Protein AF-G0LLT3-F1 (afdb_monomer)

Radius of gyration: 21.07 Å; Cα contacts (8 Å, |Δi|>4): 257; chains: 1; bounding box: 57×39×56 Å

Sequence (247 aa):
MDLPIDLKRCDISLNGDLDPGRNIPVVPKSHEGVLTERELVDHKDQRVKFSSWLLNFGKSPDKDKGYSEYTVYSDAYRMAKFDKWVWIEGDGYRYPPDEVSNVRESWIDTDNAVLRIPKQESSKNVGNWTVSLTERTATAVERWKDEHQLYGRYTNSHLLWLTSQGNPYRSKSLRWLLHQLCDEAGVETGNRSMSWYTIRHSVGTLMTKERDLAVTKSQLRHKAPKTTMKYNQVPVEDHRDALDKMG

Mean predicted aligned error: 13.94 Å

Structure (mmCIF, N/CA/C/O backbone):
data_AF-G0LLT3-F1
#
_entry.id   AF-G0LLT3-F1
#
loop_
_atom_site.group_PDB
_atom_site.id
_atom_site.type_symbol
_atom_site.label_atom_id
_atom_site.label_alt_id
_atom_site.label_comp_id
_atom_site.label_asym_id
_atom_site.label_entity_id
_atom_site.label_seq_id
_atom_site.pdbx_PDB_ins_code
_atom_site.Cartn_x
_atom_site.Cartn_y
_atom_site.Cartn_z
_atom_site.occupancy
_atom_site.B_iso_or_equiv
_atom_site.auth_seq_id
_atom_site.auth_comp_id
_atom_site.auth_asym_id
_atom_site.auth_atom_id
_atom_site.pdbx_PDB_model_num
ATOM 1 N N . MET A 1 1 ? 16.506 14.694 -5.595 1.00 55.41 1 MET A N 1
ATOM 2 C CA . MET A 1 1 ? 17.190 13.700 -6.459 1.00 55.41 1 MET A CA 1
ATOM 3 C C . MET A 1 1 ? 17.069 14.177 -7.900 1.00 55.41 1 MET A C 1
ATOM 5 O O . MET A 1 1 ? 15.954 14.489 -8.299 1.00 55.41 1 MET A O 1
ATOM 9 N N . ASP A 1 2 ? 18.169 14.258 -8.650 1.00 75.31 2 ASP A N 1
ATOM 10 C CA . ASP A 1 2 ? 18.145 14.813 -10.012 1.00 75.31 2 ASP A CA 1
ATOM 11 C C . ASP A 1 2 ? 17.529 13.831 -11.021 1.00 75.31 2 ASP A C 1
ATOM 13 O O . ASP A 1 2 ? 17.920 12.662 -11.091 1.00 75.31 2 ASP A O 1
ATOM 17 N N . LEU A 1 3 ? 16.560 14.314 -11.805 1.00 76.38 3 LEU A N 1
ATOM 18 C CA . LEU A 1 3 ? 15.975 13.595 -12.939 1.00 76.38 3 LEU A CA 1
ATOM 19 C C . LEU A 1 3 ? 16.816 13.825 -14.212 1.00 76.38 3 LEU A C 1
ATOM 21 O O . LEU A 1 3 ? 17.349 14.920 -14.402 1.00 76.38 3 LEU A O 1
ATOM 25 N N . PRO A 1 4 ? 16.889 12.857 -15.144 1.00 82.38 4 PRO A N 1
ATOM 26 C CA . PRO A 1 4 ? 16.180 11.576 -15.164 1.00 82.38 4 PRO A CA 1
ATOM 27 C C . PRO A 1 4 ? 16.822 10.494 -14.281 1.00 82.38 4 PRO A C 1
ATOM 29 O O . PRO A 1 4 ? 18.030 10.477 -14.039 1.00 82.38 4 PRO A O 1
ATOM 32 N N . ILE A 1 5 ? 15.993 9.548 -13.834 1.00 83.06 5 ILE A N 1
ATOM 33 C CA . ILE A 1 5 ? 16.450 8.316 -13.180 1.00 83.06 5 ILE A CA 1
ATOM 34 C C . ILE A 1 5 ? 16.420 7.205 -14.225 1.00 83.06 5 ILE A C 1
ATOM 36 O O . ILE A 1 5 ? 15.362 6.908 -14.775 1.00 83.06 5 ILE A O 1
ATOM 40 N N . ASP A 1 6 ? 17.566 6.567 -14.442 1.00 85.19 6 ASP A N 1
ATOM 41 C CA . ASP A 1 6 ? 17.750 5.512 -15.439 1.00 85.19 6 ASP A CA 1
ATOM 42 C C . ASP A 1 6 ? 17.952 4.131 -14.805 1.00 85.19 6 ASP A C 1
ATOM 44 O O . ASP A 1 6 ? 18.468 4.002 -13.689 1.00 85.19 6 ASP A O 1
ATOM 48 N N . LEU A 1 7 ? 17.609 3.079 -15.554 1.00 81.00 7 LEU A N 1
ATOM 49 C CA . LEU A 1 7 ? 17.641 1.694 -15.070 1.00 81.00 7 LEU A CA 1
ATOM 50 C C . LEU A 1 7 ? 19.064 1.213 -14.730 1.00 81.00 7 LEU A C 1
ATOM 52 O O . LEU A 1 7 ? 19.240 0.455 -13.780 1.00 81.00 7 LEU A O 1
ATOM 56 N N . LYS A 1 8 ? 20.095 1.731 -15.419 1.00 74.06 8 LYS A N 1
ATOM 57 C CA . LYS A 1 8 ? 21.514 1.455 -15.107 1.00 74.06 8 LYS A CA 1
ATOM 58 C C . LYS A 1 8 ? 21.918 1.881 -13.691 1.00 74.06 8 LYS A C 1
ATOM 60 O O . LYS A 1 8 ? 22.850 1.320 -13.134 1.00 74.06 8 LYS A O 1
ATOM 65 N N . ARG A 1 9 ? 21.213 2.849 -13.091 1.00 64.06 9 ARG A N 1
ATOM 66 C CA . ARG A 1 9 ? 21.449 3.317 -11.712 1.00 64.06 9 ARG A CA 1
ATOM 67 C C . ARG A 1 9 ? 20.708 2.477 -10.656 1.00 64.06 9 ARG A C 1
ATOM 69 O O . ARG A 1 9 ? 20.665 2.876 -9.496 1.00 64.06 9 ARG A O 1
ATOM 76 N N . CYS A 1 10 ? 20.060 1.378 -11.055 1.00 56.16 10 CYS A N 1
ATOM 77 C CA . CYS A 1 10 ? 19.131 0.608 -10.219 1.00 56.16 10 CYS A CA 1
ATOM 78 C C . CYS A 1 10 ? 19.534 -0.874 -10.022 1.00 56.16 10 CYS A C 1
ATOM 80 O O . CYS A 1 10 ? 18.668 -1.676 -9.682 1.00 56.16 10 CYS A O 1
ATOM 82 N N . ASP A 1 11 ? 20.813 -1.235 -10.204 1.00 58.41 11 ASP A N 1
ATOM 83 C CA . ASP A 1 11 ? 21.357 -2.607 -10.072 1.00 58.41 11 ASP A CA 1
ATOM 84 C C . ASP A 1 11 ? 20.665 -3.665 -10.960 1.00 58.41 11 ASP A C 1
ATOM 86 O O . ASP A 1 11 ? 20.301 -4.746 -10.491 1.00 58.41 11 ASP A O 1
ATOM 90 N N . ILE A 1 12 ? 20.447 -3.370 -12.245 1.00 62.12 12 ILE A N 1
ATOM 91 C CA . ILE A 1 12 ? 19.875 -4.328 -13.207 1.00 62.12 12 ILE A CA 1
ATOM 92 C C . ILE A 1 12 ? 20.880 -4.597 -14.322 1.00 62.12 12 ILE A C 1
ATOM 94 O O . ILE A 1 12 ? 21.397 -3.659 -14.931 1.00 62.12 12 ILE A O 1
ATOM 98 N N . SER A 1 13 ? 21.131 -5.879 -14.596 1.00 62.66 13 SER A N 1
ATOM 99 C CA . SER A 1 13 ? 21.983 -6.321 -15.700 1.00 62.66 13 SER A CA 1
ATOM 100 C C . SER A 1 13 ? 21.316 -6.032 -17.042 1.00 62.66 13 SER A C 1
ATOM 102 O O . SER A 1 13 ? 20.188 -6.456 -17.290 1.00 62.66 13 SER A O 1
ATOM 104 N N . LEU A 1 14 ? 22.036 -5.305 -17.889 1.00 68.25 14 LEU A N 1
ATOM 105 C CA . LEU A 1 14 ? 21.705 -5.058 -19.285 1.00 68.25 14 LEU A CA 1
ATOM 106 C C . LEU A 1 14 ? 22.727 -5.815 -20.145 1.00 68.25 14 LEU A C 1
ATOM 108 O O . LEU A 1 14 ? 23.918 -5.804 -19.839 1.00 68.25 14 LEU A O 1
ATOM 112 N N . ASN A 1 15 ? 22.253 -6.465 -21.199 1.00 67.00 15 ASN A N 1
ATOM 113 C CA . ASN A 1 15 ? 23.030 -7.183 -22.203 1.00 67.00 15 ASN A CA 1
ATOM 114 C C . ASN A 1 15 ? 23.779 -6.240 -23.161 1.00 67.00 15 ASN A C 1
ATOM 116 O O . ASN A 1 15 ? 24.659 -6.696 -23.883 1.00 67.00 15 ASN A O 1
ATOM 120 N N . GLY A 1 16 ? 23.477 -4.935 -23.140 1.00 65.19 16 GLY A N 1
ATOM 121 C CA . GLY A 1 16 ? 24.212 -3.933 -23.920 1.00 65.19 16 GLY A CA 1
ATOM 122 C C . GLY A 1 16 ? 23.692 -3.747 -25.345 1.00 65.19 16 GLY A C 1
ATOM 123 O O . GLY A 1 16 ? 24.421 -3.246 -26.196 1.00 65.19 16 GLY A O 1
ATOM 124 N N . ASP A 1 17 ? 22.430 -4.102 -25.591 1.00 69.25 17 ASP A N 1
ATOM 125 C CA . ASP A 1 17 ? 21.765 -3.999 -26.899 1.00 69.25 17 ASP A CA 1
ATOM 126 C C . ASP A 1 17 ? 21.392 -2.548 -27.281 1.00 69.25 17 ASP A C 1
ATOM 128 O O . ASP A 1 17 ? 20.842 -2.293 -28.355 1.00 69.25 17 ASP A O 1
ATOM 132 N N . LEU A 1 18 ? 21.628 -1.581 -26.390 1.00 74.00 18 LEU A N 1
ATOM 133 C CA . LEU A 1 18 ? 21.349 -0.162 -26.608 1.00 74.00 18 LEU A CA 1
ATOM 134 C C . LEU A 1 18 ? 22.572 0.601 -27.121 1.00 74.00 18 LEU A C 1
ATOM 136 O O . LEU A 1 18 ? 23.686 0.414 -26.633 1.00 74.00 18 LEU A O 1
ATOM 140 N N . ASP A 1 19 ? 22.323 1.559 -28.021 1.00 78.69 19 ASP A N 1
ATOM 141 C CA . ASP A 1 19 ? 23.346 2.495 -28.495 1.00 78.69 19 ASP A CA 1
ATOM 142 C C . ASP A 1 19 ? 24.073 3.182 -27.319 1.00 78.69 19 ASP A C 1
ATOM 144 O O . ASP A 1 19 ? 23.429 3.550 -26.322 1.00 78.69 19 ASP A O 1
ATOM 148 N N . PRO A 1 20 ? 25.393 3.434 -27.431 1.00 72.19 20 PRO A N 1
ATOM 149 C CA . PRO A 1 20 ? 26.147 4.178 -26.429 1.00 72.19 20 PRO A CA 1
ATOM 150 C C . PRO A 1 20 ? 25.455 5.503 -26.075 1.00 72.19 20 PRO A C 1
ATOM 152 O O . PRO A 1 20 ? 25.163 6.325 -26.940 1.00 72.19 20 PRO A O 1
ATOM 155 N N . GLY A 1 21 ? 25.162 5.701 -24.787 1.00 70.50 21 GLY A N 1
ATOM 156 C CA . GLY A 1 21 ? 24.454 6.886 -24.285 1.00 70.50 21 GLY A CA 1
ATOM 157 C C . GLY A 1 21 ? 22.929 6.750 -24.174 1.00 70.50 21 GLY A C 1
ATOM 158 O O . GLY A 1 21 ? 22.299 7.624 -23.579 1.00 70.50 21 GLY A O 1
ATOM 159 N N . ARG A 1 22 ? 22.317 5.659 -24.657 1.00 77.12 22 ARG A N 1
ATOM 160 C CA . ARG A 1 22 ? 20.901 5.360 -24.391 1.00 77.12 22 ARG A CA 1
ATOM 161 C C . ARG A 1 22 ? 20.741 4.509 -23.135 1.00 77.12 22 ARG A C 1
ATOM 163 O O . ARG A 1 22 ? 21.399 3.484 -22.961 1.00 77.12 22 ARG A O 1
ATOM 170 N N . ASN A 1 23 ? 19.823 4.933 -22.271 1.00 84.06 23 ASN A N 1
ATOM 171 C CA . ASN A 1 23 ? 19.427 4.212 -21.067 1.00 84.06 23 ASN A CA 1
ATOM 172 C C . ASN A 1 23 ? 17.904 4.143 -20.984 1.00 84.06 23 ASN A C 1
ATOM 174 O O . ASN A 1 23 ? 17.222 5.099 -21.345 1.00 84.06 23 ASN A O 1
ATOM 178 N N . ILE A 1 24 ? 17.375 3.031 -20.472 1.00 87.38 24 ILE A N 1
ATOM 179 C CA . ILE A 1 24 ? 15.939 2.879 -20.215 1.00 87.38 24 ILE A CA 1
ATOM 180 C C . ILE A 1 24 ? 15.534 3.857 -19.096 1.00 87.38 24 ILE A C 1
ATOM 182 O O . ILE A 1 24 ? 16.040 3.713 -17.974 1.00 87.38 24 ILE A O 1
ATOM 186 N N . PRO A 1 25 ? 14.638 4.829 -19.363 1.00 88.94 25 PRO A N 1
ATOM 187 C CA . PRO A 1 25 ? 14.217 5.791 -18.356 1.00 88.94 25 PRO A CA 1
ATOM 188 C C . PRO A 1 25 ? 13.261 5.134 -17.356 1.00 88.94 25 PRO A C 1
ATOM 190 O O . PRO A 1 25 ? 12.176 4.652 -17.703 1.00 88.94 25 PRO A O 1
ATOM 193 N N . VAL A 1 26 ? 13.637 5.165 -16.083 1.00 87.88 26 VAL A N 1
ATOM 194 C CA . VAL A 1 26 ? 12.758 4.764 -14.980 1.00 87.88 26 VAL A CA 1
ATOM 195 C C . VAL A 1 26 ? 11.787 5.897 -14.683 1.00 87.88 26 VAL A C 1
ATOM 197 O O . VAL A 1 26 ? 10.581 5.683 -14.723 1.00 87.88 26 VAL A O 1
ATOM 200 N N . VAL A 1 27 ? 12.310 7.107 -14.459 1.00 89.50 27 VAL A N 1
ATOM 201 C CA . VAL A 1 27 ? 11.510 8.328 -14.308 1.00 89.50 27 VAL A CA 1
ATOM 202 C C . VAL A 1 27 ? 12.096 9.417 -15.209 1.00 89.50 27 VAL A C 1
ATOM 204 O O . VAL A 1 27 ? 13.214 9.879 -14.953 1.00 89.50 27 VAL A O 1
ATOM 207 N N . PRO A 1 28 ? 11.391 9.832 -16.277 1.00 89.19 28 PRO A N 1
ATOM 208 C CA . PRO A 1 28 ? 11.891 10.867 -17.172 1.00 89.19 28 PRO A CA 1
ATOM 209 C C . PRO A 1 28 ? 11.863 12.256 -16.533 1.00 89.19 28 PRO A C 1
ATOM 211 O O . PRO A 1 28 ? 11.009 12.559 -15.702 1.00 89.19 28 PRO A O 1
ATOM 214 N N . LYS A 1 29 ? 12.707 13.162 -17.038 1.00 87.19 29 LYS A N 1
ATOM 215 C CA . LYS A 1 29 ? 12.716 14.581 -16.642 1.00 87.19 29 LYS A CA 1
ATOM 216 C C . LYS A 1 29 ? 11.361 15.282 -16.814 1.00 87.19 29 LYS A C 1
ATOM 218 O O . LYS A 1 29 ? 11.043 16.202 -16.081 1.00 87.19 29 LYS A O 1
ATOM 223 N N . SER A 1 30 ? 10.502 14.809 -17.719 1.00 85.06 30 SER A N 1
ATOM 224 C CA . SER A 1 30 ? 9.149 15.361 -17.894 1.00 85.06 30 SER A CA 1
ATOM 225 C C . SER A 1 30 ? 8.232 15.212 -16.669 1.00 85.06 30 SER A C 1
ATOM 227 O O . SER A 1 30 ? 7.136 15.774 -16.679 1.00 85.06 30 SER A O 1
ATOM 229 N N . HIS A 1 31 ? 8.633 14.430 -15.663 1.00 85.44 31 HIS A N 1
ATOM 230 C CA . HIS A 1 31 ? 7.908 14.226 -14.403 1.00 85.44 31 HIS A CA 1
ATOM 231 C C . HIS A 1 31 ? 8.380 15.174 -13.290 1.00 85.44 31 HIS A C 1
ATOM 233 O O . HIS A 1 31 ? 7.858 15.125 -12.179 1.00 85.44 31 HIS A O 1
ATOM 239 N N . GLU A 1 32 ? 9.353 16.041 -13.578 1.00 83.94 32 GLU A N 1
ATOM 240 C CA . GLU A 1 32 ? 9.809 17.081 -12.660 1.00 83.94 32 GLU A CA 1
ATOM 241 C C . GLU A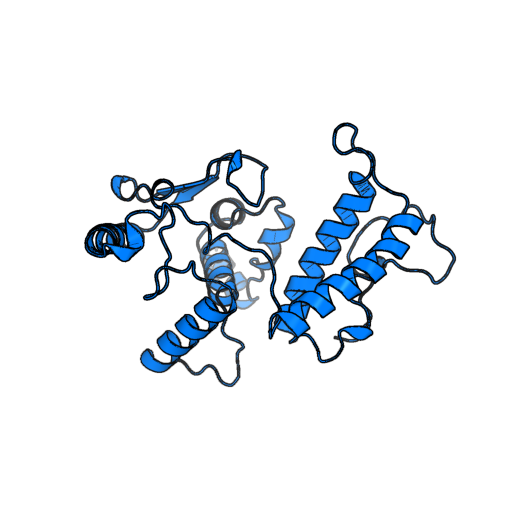 1 32 ? 8.631 17.970 -12.235 1.00 83.94 32 GLU A C 1
ATOM 243 O O . GLU A 1 32 ? 7.839 18.409 -13.070 1.00 83.94 32 GLU A O 1
ATOM 248 N N . GLY A 1 33 ? 8.464 18.155 -10.923 1.00 81.75 33 GLY A N 1
ATOM 249 C CA . GLY A 1 33 ? 7.352 18.910 -10.335 1.00 81.75 33 GLY A CA 1
ATOM 250 C C . GLY A 1 33 ? 5.976 18.229 -10.387 1.00 81.75 33 GLY A C 1
ATOM 251 O O . GLY A 1 33 ? 5.032 18.759 -9.813 1.00 81.75 33 GLY A O 1
ATOM 252 N N . VAL A 1 34 ? 5.841 17.064 -11.035 1.00 82.81 34 VAL A N 1
ATOM 253 C CA . VAL A 1 34 ? 4.577 16.297 -11.087 1.00 82.81 34 VAL A CA 1
ATOM 254 C C . VAL A 1 34 ? 4.414 15.409 -9.854 1.00 82.81 34 VAL A C 1
ATOM 256 O O . VAL A 1 34 ? 3.300 15.190 -9.388 1.00 82.81 34 VAL A O 1
ATOM 259 N N . LEU A 1 35 ? 5.527 14.881 -9.345 1.00 79.62 35 LEU A N 1
ATOM 260 C CA . LEU A 1 35 ? 5.572 13.960 -8.215 1.00 79.62 35 LEU A CA 1
ATOM 261 C C . LEU A 1 35 ? 6.255 14.625 -7.024 1.00 79.62 35 LEU A C 1
ATOM 263 O O . LEU A 1 35 ? 7.297 15.265 -7.176 1.00 79.62 35 LEU A O 1
ATOM 267 N N . THR A 1 36 ? 5.720 14.407 -5.826 1.00 79.25 36 THR A N 1
ATOM 268 C CA . THR A 1 36 ? 6.463 14.669 -4.588 1.00 79.25 36 THR A CA 1
ATOM 269 C C . THR A 1 36 ? 7.656 13.715 -4.475 1.00 79.25 36 THR A C 1
ATOM 271 O O . THR A 1 36 ? 7.677 12.645 -5.083 1.00 79.25 36 THR A O 1
ATOM 274 N N . GLU A 1 37 ? 8.650 14.047 -3.646 1.00 67.81 37 GLU A N 1
ATOM 275 C CA . GLU A 1 37 ? 9.838 13.197 -3.442 1.00 67.81 37 GLU A CA 1
ATOM 276 C C . GLU A 1 37 ? 9.482 11.759 -3.024 1.00 67.81 37 GLU A C 1
ATOM 278 O O . GLU A 1 37 ? 10.134 10.791 -3.418 1.00 67.81 37 GLU A O 1
ATOM 283 N N . ARG A 1 38 ? 8.390 11.601 -2.273 1.00 56.97 38 ARG A N 1
ATOM 284 C CA . ARG A 1 38 ? 7.907 10.300 -1.821 1.00 56.97 38 ARG A CA 1
ATOM 285 C C . ARG A 1 38 ? 7.223 9.499 -2.926 1.00 56.97 38 ARG A C 1
ATOM 287 O O . ARG A 1 38 ? 7.475 8.303 -3.054 1.00 56.97 38 ARG A O 1
ATOM 294 N N . GLU A 1 39 ? 6.364 10.144 -3.706 1.00 72.31 39 GLU A N 1
ATOM 295 C CA . GLU A 1 39 ? 5.704 9.520 -4.859 1.00 72.31 39 GLU A CA 1
ATOM 296 C C . GLU A 1 39 ? 6.733 9.154 -5.929 1.00 72.31 39 GLU A C 1
ATOM 298 O O . GLU A 1 39 ? 6.624 8.109 -6.561 1.00 72.31 39 GLU A O 1
ATOM 303 N N . LEU A 1 40 ? 7.794 9.953 -6.057 1.00 78.25 40 LEU A N 1
ATOM 304 C CA . LEU A 1 40 ? 8.930 9.659 -6.917 1.00 78.25 40 LEU A CA 1
ATOM 305 C C . LEU A 1 40 ? 9.639 8.358 -6.511 1.00 78.25 40 LEU A C 1
ATOM 307 O O . LEU A 1 40 ? 9.982 7.561 -7.382 1.00 78.25 40 LEU A O 1
ATOM 311 N N . VAL A 1 41 ? 9.852 8.119 -5.213 1.00 70.31 41 VAL A N 1
ATOM 312 C CA . VAL A 1 41 ? 10.469 6.873 -4.717 1.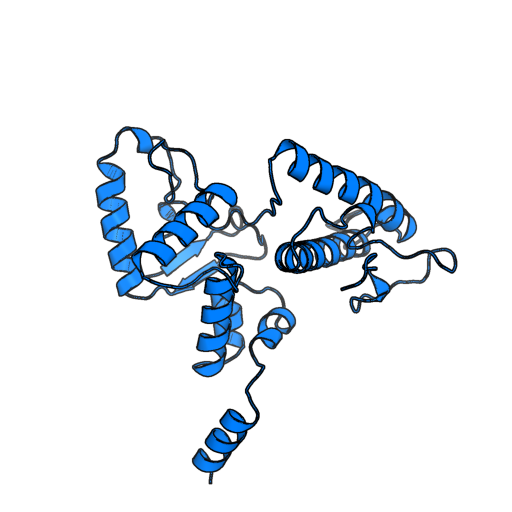00 70.31 41 VAL A CA 1
ATOM 313 C C . VAL A 1 41 ? 9.595 5.656 -5.032 1.00 70.31 41 VAL A C 1
ATOM 315 O O . VAL A 1 41 ? 10.109 4.639 -5.499 1.00 70.31 41 VAL A O 1
ATOM 318 N N . ASP A 1 42 ? 8.288 5.761 -4.797 1.00 68.12 42 ASP A N 1
ATOM 319 C CA . ASP A 1 42 ? 7.317 4.690 -5.053 1.00 68.12 42 ASP A CA 1
ATOM 320 C C . ASP A 1 42 ? 7.189 4.384 -6.555 1.00 68.12 42 ASP A C 1
ATOM 322 O O . ASP A 1 42 ? 7.363 3.243 -6.991 1.00 68.12 42 ASP A O 1
ATOM 326 N N . HIS A 1 43 ? 7.016 5.426 -7.368 1.00 81.06 43 HIS A N 1
ATOM 327 C CA . HIS A 1 43 ? 6.949 5.309 -8.819 1.00 81.06 43 HIS A CA 1
ATOM 328 C C . HIS A 1 43 ? 8.243 4.734 -9.401 1.00 81.06 43 HIS A C 1
ATOM 330 O O . HIS A 1 43 ? 8.210 3.875 -10.284 1.00 81.06 43 HIS A O 1
ATOM 336 N N . LYS A 1 44 ? 9.403 5.150 -8.877 1.00 81.50 44 LYS A N 1
ATOM 337 C CA . LYS A 1 44 ? 10.698 4.581 -9.258 1.00 81.50 44 LYS A CA 1
ATOM 338 C C . LYS A 1 44 ? 10.724 3.074 -9.002 1.00 81.50 44 LYS A C 1
ATOM 340 O O . LYS A 1 44 ? 11.063 2.322 -9.911 1.00 81.50 44 LYS A O 1
ATOM 345 N N . ASP A 1 45 ? 10.368 2.622 -7.799 1.00 72.38 45 ASP A N 1
ATOM 346 C CA . ASP A 1 45 ? 10.369 1.195 -7.444 1.00 72.38 45 ASP A CA 1
ATOM 347 C C . ASP A 1 45 ? 9.449 0.374 -8.366 1.00 72.38 45 ASP A C 1
ATOM 349 O O . ASP A 1 45 ? 9.846 -0.687 -8.861 1.00 72.38 45 ASP A O 1
ATOM 353 N N . GLN A 1 46 ? 8.260 0.892 -8.686 1.00 77.19 46 GLN A N 1
ATOM 354 C CA . GLN A 1 46 ? 7.377 0.287 -9.685 1.00 77.19 46 GLN A CA 1
ATOM 355 C C . GLN A 1 46 ? 8.057 0.171 -11.046 1.00 77.19 46 GLN A C 1
ATOM 357 O O . GLN A 1 46 ? 8.080 -0.904 -11.647 1.00 77.19 46 GLN A O 1
ATOM 362 N N . ARG A 1 47 ? 8.547 1.294 -11.572 1.00 85.00 47 ARG A N 1
ATOM 363 C CA . ARG A 1 47 ? 9.061 1.392 -12.938 1.00 85.00 47 ARG A CA 1
ATOM 364 C C . ARG A 1 47 ? 10.285 0.518 -13.139 1.00 85.00 47 ARG A C 1
ATOM 366 O O . ARG A 1 47 ? 10.413 -0.098 -14.197 1.00 85.00 47 ARG A O 1
ATOM 373 N N . VAL A 1 48 ? 11.122 0.392 -12.111 1.00 81.88 48 VAL A N 1
ATOM 374 C CA . VAL A 1 48 ? 12.229 -0.569 -12.058 1.00 81.88 48 VAL A CA 1
ATOM 375 C C . VAL A 1 48 ? 11.693 -1.995 -12.184 1.00 81.88 48 VAL A C 1
ATOM 377 O O . VAL A 1 48 ? 12.080 -2.702 -13.110 1.00 81.88 48 VAL A O 1
ATOM 380 N N . LYS A 1 49 ? 10.748 -2.410 -11.328 1.00 77.44 49 LYS A N 1
ATOM 381 C CA . LYS A 1 49 ? 10.176 -3.771 -11.357 1.00 77.44 49 LYS A CA 1
ATOM 382 C C . LYS A 1 49 ? 9.512 -4.108 -12.686 1.00 77.44 49 LYS A C 1
ATOM 384 O O . LYS A 1 49 ? 9.699 -5.206 -13.202 1.00 77.44 49 LYS A O 1
ATOM 389 N N . PHE A 1 50 ? 8.732 -3.177 -13.223 1.00 80.06 50 PHE A N 1
ATOM 390 C CA . PHE A 1 50 ? 8.017 -3.375 -14.473 1.00 80.06 50 PHE A CA 1
ATOM 391 C C . PHE A 1 50 ? 8.980 -3.472 -15.663 1.00 80.06 50 PHE A C 1
ATOM 393 O O . PHE A 1 50 ? 8.868 -4.399 -16.461 1.00 80.06 50 PHE A O 1
ATOM 400 N N . SER A 1 51 ? 9.977 -2.584 -15.739 1.00 87.06 51 SER A N 1
ATOM 401 C CA . SER A 1 51 ? 10.999 -2.637 -16.794 1.00 87.06 51 SER A CA 1
ATOM 402 C C . SER A 1 51 ? 11.815 -3.928 -16.710 1.00 87.06 51 SER A C 1
ATOM 404 O O . SER A 1 51 ? 12.017 -4.585 -17.727 1.00 87.06 51 SER A O 1
ATOM 406 N N . SER A 1 52 ? 12.203 -4.359 -15.503 1.00 83.31 52 SER A N 1
ATOM 407 C CA . SER A 1 52 ? 12.840 -5.666 -15.302 1.00 83.31 52 SER A CA 1
ATOM 408 C C . SER A 1 52 ? 11.945 -6.814 -15.754 1.00 83.31 52 SER A C 1
ATOM 410 O O . SER A 1 52 ? 12.425 -7.750 -16.385 1.00 83.31 52 SER A O 1
ATOM 412 N N . TRP A 1 53 ? 10.647 -6.769 -15.456 1.00 85.38 53 TRP A N 1
ATOM 413 C CA . TRP A 1 53 ? 9.726 -7.809 -15.904 1.00 85.38 53 TRP A CA 1
ATOM 414 C C . TRP A 1 53 ? 9.617 -7.847 -17.431 1.00 85.38 53 TRP A C 1
ATOM 416 O O . TRP A 1 53 ? 9.681 -8.928 -18.010 1.00 85.38 53 TRP A O 1
ATOM 426 N N . LEU A 1 54 ? 9.542 -6.694 -18.103 1.00 85.88 54 LEU A N 1
ATOM 427 C CA . LEU A 1 54 ? 9.539 -6.648 -19.565 1.00 85.88 54 LEU A CA 1
ATOM 428 C C . LEU A 1 54 ? 10.815 -7.241 -20.171 1.00 85.88 54 LEU A C 1
ATOM 430 O O . LEU A 1 54 ? 10.719 -8.007 -21.128 1.00 85.88 54 LEU A O 1
ATOM 434 N N . LEU A 1 55 ? 11.978 -6.922 -19.598 1.00 86.25 55 LEU A N 1
ATOM 435 C CA . LEU A 1 55 ? 13.285 -7.404 -20.058 1.00 86.25 55 LEU A CA 1
ATOM 436 C C . LEU A 1 55 ? 13.483 -8.910 -19.865 1.00 86.25 55 LEU A C 1
ATOM 438 O O . LEU A 1 55 ? 14.183 -9.532 -20.654 1.00 86.25 55 LEU A O 1
ATOM 442 N N . ASN A 1 56 ? 12.867 -9.500 -18.839 1.00 81.25 56 ASN A N 1
ATOM 443 C CA . ASN A 1 56 ? 13.057 -10.917 -18.517 1.00 81.25 56 ASN A CA 1
ATOM 444 C C . ASN A 1 56 ? 11.909 -11.809 -19.020 1.00 81.25 56 ASN A C 1
ATOM 446 O O . ASN A 1 56 ? 12.151 -12.934 -19.432 1.00 81.25 56 ASN A O 1
ATOM 450 N N . PHE A 1 57 ? 10.668 -11.313 -19.039 1.00 82.06 57 PHE A N 1
ATOM 451 C CA . PHE A 1 57 ? 9.464 -12.137 -19.244 1.00 82.06 57 PHE A CA 1
ATOM 452 C C . PHE A 1 57 ? 8.447 -11.550 -20.234 1.00 82.06 57 PHE A C 1
ATOM 454 O O . PHE A 1 57 ? 7.584 -12.271 -20.724 1.00 82.06 57 PHE A O 1
ATOM 461 N N . GLY A 1 58 ? 8.504 -10.248 -20.533 1.00 79.06 58 GLY A N 1
ATOM 462 C CA . GLY A 1 58 ? 7.389 -9.534 -21.165 1.00 79.06 58 GLY A CA 1
ATOM 463 C C . GLY A 1 58 ? 6.950 -10.023 -22.549 1.00 79.06 58 GLY A C 1
ATOM 464 O O . GLY A 1 58 ? 5.796 -9.808 -22.920 1.00 79.06 58 GLY A O 1
ATOM 465 N N . LYS A 1 59 ? 7.834 -10.671 -23.319 1.00 84.75 59 LYS A N 1
ATOM 466 C CA . LYS A 1 59 ? 7.543 -11.119 -24.691 1.00 84.75 59 LYS A CA 1
ATOM 467 C C . LYS A 1 59 ? 6.847 -12.476 -24.724 1.00 84.75 59 LYS A C 1
ATOM 469 O O . LYS A 1 59 ? 6.010 -12.726 -25.588 1.00 84.75 59 LYS A O 1
ATOM 474 N N . SER A 1 60 ? 7.217 -13.385 -23.831 1.00 80.62 60 SER A N 1
ATOM 475 C CA . SER A 1 60 ? 6.562 -14.681 -23.651 1.00 80.62 60 SER A CA 1
ATOM 476 C C . SER A 1 60 ? 6.748 -15.125 -22.198 1.00 80.62 60 SER A C 1
ATOM 478 O O . SER A 1 60 ? 7.743 -15.791 -21.898 1.00 80.62 60 SER A O 1
ATOM 480 N N . PRO A 1 61 ? 5.808 -14.762 -21.306 1.00 77.00 61 PRO A N 1
ATOM 481 C CA . PRO A 1 61 ? 5.933 -15.027 -19.876 1.00 77.00 61 PRO A CA 1
ATOM 482 C C . PRO A 1 61 ? 6.072 -16.513 -19.540 1.00 77.00 61 PRO A C 1
ATOM 484 O O . PRO A 1 61 ? 6.898 -16.863 -18.712 1.00 77.00 61 PRO A O 1
ATOM 487 N N . ASP A 1 62 ? 5.347 -17.393 -20.238 1.00 74.12 62 ASP A N 1
ATOM 488 C CA . ASP A 1 62 ? 5.393 -18.849 -20.001 1.00 74.12 62 ASP A CA 1
ATOM 489 C C . ASP A 1 62 ? 6.707 -19.511 -20.446 1.00 74.12 62 ASP A C 1
ATOM 491 O O . ASP A 1 62 ? 6.930 -20.694 -20.202 1.00 74.12 62 ASP A O 1
ATOM 495 N N . LYS A 1 63 ? 7.559 -18.771 -21.162 1.00 79.62 63 LYS A N 1
ATOM 496 C CA . LYS A 1 63 ? 8.842 -19.246 -21.699 1.00 79.62 63 LYS A CA 1
ATOM 497 C C . LYS A 1 63 ? 10.025 -18.446 -21.158 1.00 79.62 63 LYS A C 1
ATOM 499 O O . LYS A 1 63 ? 11.090 -18.492 -21.769 1.00 79.62 63 LYS A O 1
ATOM 504 N N . ASP A 1 64 ? 9.810 -17.663 -20.101 1.00 77.38 64 ASP A N 1
ATOM 505 C CA . ASP A 1 64 ? 10.811 -16.784 -19.491 1.00 77.38 64 ASP A CA 1
ATOM 506 C C . ASP A 1 64 ? 11.574 -15.931 -20.517 1.00 77.38 64 ASP A C 1
ATOM 508 O O . ASP A 1 64 ? 12.799 -15.810 -20.489 1.00 77.38 64 ASP A O 1
ATOM 512 N N . LYS A 1 65 ? 10.836 -15.373 -21.488 1.00 79.00 65 LYS A N 1
ATOM 513 C CA . LYS A 1 65 ? 11.416 -14.602 -22.591 1.00 79.00 65 LYS A CA 1
ATOM 514 C C . LYS A 1 65 ? 10.957 -13.155 -22.552 1.00 79.00 65 LYS A C 1
ATOM 516 O O . LYS A 1 65 ? 9.779 -12.861 -22.754 1.00 79.00 65 LYS A O 1
ATOM 521 N N . GLY A 1 66 ? 11.899 -12.236 -22.386 1.00 87.81 66 GLY A N 1
ATOM 522 C CA . GLY A 1 66 ? 11.633 -10.803 -22.400 1.00 87.81 66 GLY A CA 1
ATOM 523 C C . GLY A 1 66 ? 11.727 -10.124 -23.765 1.00 87.81 66 GLY A C 1
ATOM 524 O O . GLY A 1 66 ? 12.048 -10.731 -24.794 1.00 87.81 66 GLY A O 1
ATOM 525 N N . TYR A 1 67 ? 11.395 -8.836 -23.762 1.00 88.25 67 TYR A N 1
ATOM 526 C CA . TYR A 1 67 ? 11.617 -7.920 -24.876 1.00 88.25 67 TYR A CA 1
ATOM 527 C C . TYR A 1 67 ? 13.076 -7.463 -24.927 1.00 88.25 67 TYR A C 1
ATOM 529 O O . TYR A 1 67 ? 13.765 -7.456 -23.910 1.00 88.25 67 TYR A O 1
ATOM 537 N N . SER A 1 68 ? 13.535 -7.046 -26.110 1.00 88.88 68 SER A N 1
ATOM 538 C CA . SER A 1 68 ? 14.863 -6.442 -26.238 1.00 88.88 68 SER A CA 1
ATOM 539 C C . SER A 1 68 ? 14.929 -5.118 -25.481 1.00 88.88 68 SER A C 1
ATOM 541 O O . SER A 1 68 ? 13.918 -4.425 -25.316 1.00 88.88 68 SER A O 1
ATOM 543 N N . GLU A 1 69 ? 16.134 -4.723 -25.073 1.00 88.06 69 GLU A N 1
ATOM 544 C CA . GLU A 1 69 ? 16.343 -3.455 -24.368 1.00 88.06 69 GLU A CA 1
ATOM 545 C C . GLU A 1 69 ? 15.845 -2.256 -25.168 1.00 88.06 69 GLU A C 1
ATOM 547 O O . GLU A 1 69 ? 15.280 -1.329 -24.595 1.00 88.06 69 GLU A O 1
ATOM 552 N N . TYR A 1 70 ? 15.999 -2.295 -26.493 1.00 85.31 70 TYR A N 1
ATOM 553 C CA . TYR A 1 70 ? 15.506 -1.254 -27.388 1.00 85.31 70 TYR A CA 1
ATOM 554 C C . TYR A 1 70 ? 13.978 -1.114 -27.337 1.00 85.31 70 TYR A C 1
ATOM 556 O O . TYR A 1 70 ? 13.455 0.002 -27.276 1.00 85.31 70 TYR A O 1
ATOM 564 N N . THR A 1 71 ? 13.246 -2.233 -27.322 1.00 86.56 71 THR A N 1
ATOM 565 C CA . THR A 1 71 ? 11.784 -2.219 -27.178 1.00 86.56 71 THR A CA 1
ATOM 566 C C . THR A 1 71 ? 11.387 -1.650 -25.820 1.00 86.56 71 THR A C 1
ATOM 568 O O . THR A 1 71 ? 10.579 -0.725 -25.761 1.00 86.56 71 THR A O 1
ATOM 571 N N . VAL A 1 72 ? 12.012 -2.123 -24.737 1.00 88.38 72 VAL A N 1
ATOM 572 C CA . VAL A 1 72 ? 11.716 -1.632 -23.382 1.00 88.38 72 VAL A CA 1
ATOM 573 C C . VAL A 1 72 ? 12.070 -0.149 -23.231 1.00 88.38 72 VAL A C 1
ATOM 575 O O . VAL A 1 72 ? 11.311 0.597 -22.621 1.00 88.38 72 VAL A O 1
ATOM 578 N N . TYR A 1 73 ? 13.166 0.315 -23.835 1.00 87.31 73 TYR A N 1
ATOM 579 C CA . TYR A 1 73 ? 13.545 1.729 -23.895 1.00 87.31 73 TYR A CA 1
ATOM 580 C C . TYR A 1 73 ? 12.460 2.586 -24.558 1.00 87.31 73 TYR A C 1
ATOM 582 O O . TYR A 1 73 ? 12.038 3.598 -23.992 1.00 87.31 73 TYR A O 1
ATOM 590 N N . SER A 1 74 ? 11.993 2.175 -25.742 1.00 81.81 74 SER A N 1
ATOM 591 C CA . SER A 1 74 ? 10.958 2.900 -26.487 1.00 81.81 74 SER A CA 1
ATOM 592 C C . SER A 1 74 ? 9.647 2.968 -25.698 1.00 81.81 74 SER A C 1
ATOM 594 O O . SER A 1 74 ? 9.045 4.038 -25.555 1.00 81.81 74 SER A O 1
ATOM 596 N N . ASP A 1 75 ? 9.238 1.840 -25.120 1.00 83.81 75 ASP A N 1
ATOM 597 C CA . ASP A 1 75 ? 7.973 1.731 -24.404 1.00 83.81 75 ASP A CA 1
ATOM 598 C C . ASP A 1 75 ? 8.009 2.422 -23.038 1.00 83.81 75 ASP A C 1
ATOM 600 O O . ASP A 1 75 ? 7.016 3.032 -22.644 1.00 83.81 75 ASP A O 1
ATOM 604 N N . ALA A 1 76 ? 9.156 2.462 -22.355 1.00 85.44 76 ALA A N 1
ATOM 605 C CA . ALA A 1 76 ? 9.305 3.168 -21.083 1.00 85.44 76 ALA A CA 1
ATOM 606 C C . ALA A 1 76 ? 8.962 4.668 -21.190 1.00 85.44 76 ALA A C 1
ATOM 608 O O . ALA A 1 76 ? 8.354 5.236 -20.276 1.00 85.44 76 ALA A O 1
ATOM 609 N N . TYR A 1 77 ? 9.284 5.327 -22.309 1.00 83.56 77 TYR A N 1
ATOM 610 C CA . TYR A 1 77 ? 8.863 6.714 -22.544 1.00 83.56 77 TYR A CA 1
ATOM 611 C C . TYR A 1 77 ? 7.357 6.842 -22.787 1.00 83.56 77 TYR A C 1
ATOM 613 O O . TYR A 1 77 ? 6.738 7.781 -22.283 1.00 83.56 77 TYR A O 1
ATOM 621 N N . ARG A 1 78 ? 6.760 5.921 -23.555 1.00 82.56 78 ARG A N 1
ATOM 622 C CA . ARG A 1 78 ? 5.312 5.915 -23.830 1.00 82.56 78 ARG A CA 1
ATOM 623 C C . ARG A 1 78 ? 4.517 5.705 -22.548 1.00 82.56 78 ARG A C 1
ATOM 625 O O . ARG A 1 78 ? 3.584 6.453 -22.277 1.00 82.56 78 ARG A O 1
ATOM 632 N N . MET A 1 79 ? 4.955 4.759 -21.728 1.00 81.75 79 MET A N 1
ATOM 633 C CA . MET A 1 79 ? 4.370 4.493 -20.422 1.00 81.75 79 MET A CA 1
ATOM 634 C C . MET A 1 79 ? 4.474 5.684 -19.488 1.00 81.75 79 MET A C 1
ATOM 636 O O . MET A 1 79 ? 3.480 6.065 -18.897 1.00 81.75 79 MET A O 1
ATOM 640 N N . ALA A 1 80 ? 5.631 6.343 -19.420 1.00 86.19 80 ALA A N 1
ATOM 641 C CA . ALA A 1 80 ? 5.769 7.536 -18.592 1.00 86.19 80 ALA A CA 1
ATOM 642 C C . ALA A 1 80 ? 4.806 8.654 -19.008 1.00 86.19 80 ALA A C 1
ATOM 644 O O . ALA A 1 80 ? 4.274 9.371 -18.167 1.00 86.19 80 ALA A O 1
ATOM 645 N N . LYS A 1 81 ? 4.554 8.812 -20.312 1.00 86.38 81 LYS A N 1
ATOM 646 C CA . LYS A 1 81 ? 3.540 9.762 -20.785 1.00 86.38 81 LYS A CA 1
ATOM 647 C C . LYS A 1 81 ? 2.139 9.358 -20.333 1.00 86.38 81 LYS A C 1
ATOM 649 O O . LYS A 1 81 ? 1.389 10.231 -19.911 1.00 86.38 81 LYS A O 1
ATOM 654 N N . PHE A 1 82 ? 1.807 8.071 -20.408 1.00 82.75 82 PHE A N 1
ATOM 655 C CA . PHE A 1 82 ? 0.526 7.549 -19.938 1.00 82.75 82 PHE A CA 1
ATOM 656 C C . PHE A 1 82 ? 0.353 7.729 -18.426 1.00 82.75 82 PHE A C 1
ATOM 658 O O . PHE A 1 82 ? -0.651 8.290 -18.006 1.00 82.75 82 PHE A O 1
ATOM 665 N N . ASP A 1 83 ? 1.350 7.345 -17.627 1.00 82.75 83 ASP A N 1
ATOM 666 C CA . ASP A 1 83 ? 1.365 7.504 -16.170 1.00 82.75 83 ASP A CA 1
ATOM 667 C C . ASP A 1 83 ? 1.108 8.973 -15.790 1.00 82.75 83 ASP A C 1
ATOM 669 O O . ASP A 1 83 ? 0.163 9.285 -15.064 1.00 82.75 83 ASP A O 1
ATOM 673 N N . LYS A 1 84 ? 1.880 9.896 -16.383 1.00 86.19 84 LYS A N 1
ATOM 674 C CA . LYS A 1 84 ? 1.705 11.341 -16.197 1.00 86.19 84 LYS A CA 1
ATOM 675 C C . LYS A 1 84 ? 0.312 11.823 -16.606 1.00 86.19 84 LYS A C 1
ATOM 677 O O . LYS A 1 84 ? -0.274 12.629 -15.888 1.00 86.19 84 LYS A O 1
ATOM 682 N N . TRP A 1 85 ? -0.210 11.362 -17.742 1.00 83.88 85 TRP A N 1
ATOM 683 C CA . TRP A 1 85 ? -1.555 11.717 -18.202 1.00 83.88 85 TRP A CA 1
ATOM 684 C C . TRP A 1 85 ? -2.625 11.259 -17.203 1.00 83.88 85 TRP A C 1
ATOM 686 O O . TRP A 1 85 ? -3.450 12.070 -16.792 1.00 83.88 85 TRP A O 1
ATOM 696 N N . VAL A 1 86 ? -2.552 10.013 -16.722 1.00 75.75 86 VAL A N 1
ATOM 697 C CA . VAL A 1 86 ? -3.475 9.478 -15.708 1.00 75.75 86 VAL A CA 1
ATOM 698 C C . VAL A 1 86 ? -3.463 10.319 -14.433 1.00 75.75 86 VAL A C 1
ATOM 700 O O . VAL A 1 86 ? -4.513 10.516 -13.827 1.00 75.75 86 VAL A O 1
ATOM 703 N N . TRP A 1 87 ? -2.304 10.816 -14.000 1.00 83.19 87 TRP A N 1
ATOM 704 C CA . TRP A 1 87 ? -2.226 11.641 -12.792 1.00 83.19 87 TRP A CA 1
ATOM 705 C C . TRP A 1 87 ? -2.758 13.056 -12.994 1.00 83.19 87 TRP A C 1
ATOM 707 O O . TRP A 1 87 ? -3.357 13.600 -12.072 1.00 83.19 87 TRP A O 1
ATOM 717 N N . ILE A 1 88 ? -2.560 13.645 -14.176 1.00 76.75 88 ILE A N 1
ATOM 718 C CA . ILE A 1 88 ? -3.110 14.966 -14.509 1.00 76.75 88 ILE A CA 1
ATOM 719 C C . ILE A 1 88 ? -4.639 14.891 -14.559 1.00 76.75 88 ILE A C 1
ATOM 721 O O . ILE A 1 88 ? -5.305 15.630 -13.841 1.00 76.75 88 ILE A O 1
ATOM 725 N N . GLU A 1 89 ? -5.193 13.951 -15.328 1.00 73.75 89 GLU A N 1
ATOM 726 C CA . GLU A 1 89 ? -6.649 13.748 -15.419 1.00 73.75 89 GLU A CA 1
ATOM 727 C C . GLU A 1 89 ? -7.248 13.268 -14.089 1.00 73.75 89 GLU A C 1
ATOM 729 O O . GLU A 1 89 ? -8.387 13.566 -13.736 1.00 73.75 89 GLU A O 1
ATOM 734 N N . GLY A 1 90 ? -6.470 12.495 -13.332 1.00 61.22 90 GLY A N 1
ATOM 735 C CA . GLY A 1 90 ? -6.857 11.918 -12.053 1.00 61.22 90 GLY A CA 1
ATOM 736 C C . GLY A 1 90 ? -6.649 12.831 -10.845 1.00 61.22 90 GLY A C 1
ATOM 737 O O . GLY A 1 90 ? -6.891 12.356 -9.729 1.00 61.22 90 GLY A O 1
ATOM 738 N N . ASP A 1 91 ? -6.212 14.078 -11.038 1.00 68.69 91 ASP A N 1
ATOM 739 C CA . ASP A 1 91 ? -5.922 15.057 -9.981 1.00 68.69 91 ASP A CA 1
ATOM 740 C C . ASP A 1 91 ? -5.009 14.490 -8.870 1.00 68.69 91 ASP A C 1
ATOM 742 O O . ASP A 1 91 ? -5.355 14.443 -7.684 1.00 68.69 91 ASP A O 1
ATOM 746 N N . GLY A 1 92 ? -3.850 13.968 -9.282 1.00 66.12 92 GLY A N 1
ATOM 747 C CA . GLY A 1 92 ? -2.766 13.533 -8.400 1.00 66.12 92 GLY A CA 1
ATOM 748 C C . GLY A 1 92 ? -2.180 12.160 -8.733 1.00 66.12 92 GLY A C 1
ATOM 749 O O . GLY A 1 92 ? -2.773 11.353 -9.456 1.00 66.12 92 GLY A O 1
ATOM 750 N N . TYR A 1 93 ? -1.003 11.880 -8.163 1.00 69.81 93 TYR A N 1
ATOM 751 C CA . TYR A 1 93 ? -0.324 10.594 -8.307 1.00 69.81 93 TYR A CA 1
ATOM 752 C C . TYR A 1 93 ? -1.212 9.443 -7.830 1.00 69.81 93 TYR A C 1
ATOM 754 O O . TYR A 1 93 ? -1.738 9.428 -6.711 1.00 69.81 93 TYR A O 1
ATOM 762 N N . ARG A 1 94 ? -1.361 8.439 -8.694 1.00 64.69 94 ARG A N 1
ATOM 763 C CA . ARG A 1 94 ? -2.046 7.188 -8.381 1.00 64.69 94 ARG A CA 1
ATOM 764 C C . ARG A 1 94 ? -1.143 6.036 -8.765 1.00 64.69 94 ARG A C 1
ATOM 766 O O . ARG A 1 94 ? -0.791 5.861 -9.929 1.00 64.69 94 ARG A O 1
ATOM 773 N N . TYR A 1 95 ? -0.818 5.251 -7.756 1.00 57.53 95 TYR A N 1
ATOM 774 C CA . TYR A 1 95 ? -0.192 3.950 -7.876 1.00 57.53 95 TYR A CA 1
ATOM 775 C C . TYR A 1 95 ? -1.265 2.880 -7.648 1.00 57.53 95 TYR A C 1
ATOM 777 O O . TYR A 1 95 ? -2.140 3.110 -6.806 1.00 57.53 95 TYR A O 1
ATOM 785 N N . PRO A 1 96 ? -1.238 1.712 -8.309 1.00 46.88 96 PRO A N 1
ATOM 786 C CA . PRO A 1 96 ? -1.933 0.558 -7.774 1.00 46.88 96 PRO A CA 1
ATOM 787 C C . PRO A 1 96 ? -1.123 0.041 -6.576 1.00 46.88 96 PRO A C 1
ATOM 789 O O . PRO A 1 96 ? -0.063 -0.564 -6.738 1.00 46.88 96 PRO A O 1
ATOM 792 N N . PRO A 1 97 ? -1.649 0.239 -5.361 1.00 49.69 97 PRO A N 1
ATOM 793 C CA . PRO A 1 97 ? -1.832 -0.888 -4.483 1.00 49.69 97 PRO A CA 1
ATOM 794 C C . PRO A 1 97 ? -3.271 -0.837 -3.997 1.00 49.69 97 PRO A C 1
ATOM 796 O O . PRO A 1 97 ? -3.656 -0.158 -3.050 1.00 49.69 97 PRO A O 1
ATOM 799 N N . ASP A 1 98 ? -4.055 -1.632 -4.680 1.00 53.16 98 ASP A N 1
ATOM 800 C CA . ASP A 1 98 ? -5.424 -1.996 -4.414 1.00 53.16 98 ASP A CA 1
ATOM 801 C C . ASP A 1 98 ? -5.598 -2.832 -3.124 1.00 53.16 98 ASP A C 1
ATOM 803 O O . ASP A 1 98 ? -6.686 -3.304 -2.819 1.00 53.16 98 ASP A O 1
ATOM 807 N N . GLU A 1 99 ? -4.539 -2.978 -2.313 1.00 59.12 99 GLU A N 1
ATOM 808 C CA . GLU A 1 99 ? -4.521 -3.811 -1.104 1.00 59.12 99 GLU A CA 1
ATOM 809 C C . GLU A 1 99 ? -5.522 -3.354 -0.035 1.00 59.12 99 GLU A C 1
ATOM 811 O O . GLU A 1 99 ? -5.946 -4.202 0.735 1.00 59.12 99 GLU A O 1
ATOM 816 N N . VAL A 1 100 ? -5.894 -2.066 0.030 1.00 68.25 100 VAL A N 1
ATOM 817 C CA . VAL A 1 100 ? -6.960 -1.569 0.931 1.00 68.25 100 VAL A CA 1
ATOM 818 C C . VAL A 1 100 ? -8.292 -1.443 0.187 1.00 68.25 100 VAL A C 1
ATOM 820 O O . VAL A 1 100 ? -9.327 -1.819 0.720 1.00 68.25 100 VAL A O 1
ATOM 823 N N . SER A 1 101 ? -8.286 -0.972 -1.064 1.00 71.25 101 SER A N 1
ATOM 824 C CA . SER A 1 101 ? -9.520 -0.759 -1.834 1.00 71.25 101 SER A CA 1
ATOM 825 C C . SER A 1 101 ? -10.243 -2.054 -2.209 1.00 71.25 101 SER A C 1
ATOM 827 O O . SER A 1 101 ? -11.454 -2.034 -2.399 1.00 71.25 101 SER A O 1
ATOM 829 N N . ASN A 1 102 ? -9.502 -3.159 -2.338 1.00 77.81 102 ASN A N 1
ATOM 830 C CA . ASN A 1 102 ? -10.017 -4.452 -2.785 1.00 77.81 102 ASN A CA 1
ATOM 831 C C . ASN A 1 102 ? -10.168 -5.465 -1.645 1.00 77.81 102 ASN A C 1
ATOM 833 O O . ASN A 1 102 ? -10.487 -6.620 -1.921 1.00 77.81 102 ASN A O 1
ATOM 837 N N . VAL A 1 103 ? -9.932 -5.074 -0.382 1.00 84.88 103 VAL A N 1
ATOM 838 C CA . VAL A 1 103 ? -10.115 -6.004 0.743 1.00 84.88 103 VAL A CA 1
ATOM 839 C C . VAL A 1 103 ? -11.554 -6.465 0.756 1.00 84.88 103 VAL A C 1
ATOM 841 O O . VAL A 1 103 ? -12.469 -5.654 0.904 1.00 84.88 103 VAL A O 1
ATOM 844 N N . ARG A 1 104 ? -11.737 -7.775 0.636 1.00 89.00 104 ARG A N 1
ATOM 845 C CA . ARG A 1 104 ? -13.040 -8.395 0.799 1.00 89.00 104 ARG A CA 1
ATOM 846 C C . ARG A 1 104 ? -13.294 -8.729 2.256 1.00 89.00 104 ARG A C 1
ATOM 848 O O . ARG A 1 104 ? -12.369 -9.106 2.973 1.00 89.00 104 ARG A O 1
ATOM 855 N N . GLU A 1 105 ? -14.552 -8.672 2.671 1.00 88.19 105 GLU A N 1
ATOM 856 C CA . GLU A 1 105 ? -14.944 -9.094 4.021 1.00 88.19 105 GLU A CA 1
ATOM 857 C C . GLU A 1 105 ? -14.542 -10.545 4.317 1.00 88.19 105 GLU A C 1
ATOM 859 O O . GLU A 1 105 ? -14.102 -10.862 5.422 1.00 88.19 105 GLU A O 1
ATOM 864 N N . SER A 1 106 ? -14.640 -11.413 3.305 1.00 89.75 106 SER A N 1
ATOM 865 C CA . SER A 1 106 ? -14.310 -12.838 3.394 1.00 89.75 106 SER A CA 1
ATOM 866 C C . SER A 1 106 ? -12.821 -13.121 3.586 1.00 89.75 106 SER A C 1
ATOM 868 O O . SER A 1 106 ? -12.454 -14.241 3.931 1.00 89.75 106 SER A O 1
ATOM 870 N N . TRP A 1 107 ? -11.947 -12.137 3.360 1.00 91.31 107 TRP A N 1
ATOM 871 C CA . TRP A 1 107 ? -10.513 -12.313 3.575 1.00 91.31 107 TRP A CA 1
ATOM 872 C C . TRP A 1 107 ? -10.132 -12.231 5.048 1.00 91.31 107 TRP A C 1
ATOM 874 O O . TRP A 1 107 ? -9.063 -12.720 5.407 1.00 91.31 107 TRP A O 1
ATOM 884 N N . ILE A 1 108 ? -10.947 -11.597 5.896 1.00 91.38 108 ILE A N 1
ATOM 885 C CA . ILE A 1 108 ? -10.617 -11.411 7.310 1.00 91.38 108 ILE A CA 1
ATOM 886 C C . ILE A 1 108 ? -11.415 -12.387 8.166 1.00 91.38 108 ILE A C 1
ATOM 888 O O . ILE A 1 108 ? -12.632 -12.267 8.328 1.00 91.38 108 ILE A O 1
ATOM 892 N N . ASP A 1 109 ? -10.667 -13.332 8.720 1.00 93.44 109 ASP A N 1
ATOM 893 C CA . ASP A 1 109 ? -11.085 -14.344 9.675 1.00 93.44 109 ASP A CA 1
ATOM 894 C C . ASP A 1 109 ? -10.787 -13.783 11.071 1.00 93.44 109 ASP A C 1
ATOM 896 O O . ASP A 1 109 ? -9.653 -13.830 11.558 1.00 93.44 109 ASP A O 1
ATOM 900 N N . THR A 1 110 ? -11.794 -13.114 11.637 1.00 94.31 110 THR A N 1
ATOM 901 C CA . THR A 1 110 ? -11.707 -12.420 12.929 1.00 94.31 110 THR A CA 1
ATOM 902 C C . THR A 1 110 ? -11.552 -13.406 14.079 1.00 94.31 110 THR A C 1
ATOM 904 O O . THR A 1 110 ? -10.766 -13.133 14.978 1.00 94.31 110 THR A O 1
ATOM 907 N N . ASP A 1 111 ? -12.180 -14.579 13.985 1.00 92.81 111 ASP A N 1
ATOM 908 C CA . ASP A 1 111 ? -12.133 -15.631 15.009 1.00 92.81 111 ASP A CA 1
ATOM 909 C C . ASP A 1 111 ? -10.719 -16.183 15.211 1.00 92.81 111 ASP A C 1
ATOM 911 O O . ASP A 1 111 ? -10.317 -16.505 16.325 1.00 92.81 111 ASP A O 1
ATOM 915 N N . ASN A 1 112 ? -9.948 -16.288 14.125 1.00 94.06 112 ASN A N 1
ATOM 916 C CA . ASN A 1 112 ? -8.567 -16.767 14.167 1.00 94.06 112 ASN A CA 1
ATOM 917 C C . ASN A 1 112 ? -7.536 -15.630 14.091 1.00 94.06 112 ASN A C 1
ATOM 919 O O . ASN A 1 112 ? -6.348 -15.908 13.931 1.00 94.06 112 ASN A O 1
ATOM 923 N N . ALA A 1 113 ? -7.976 -14.368 14.140 1.00 93.50 113 ALA A N 1
ATOM 924 C CA . ALA A 1 113 ? -7.140 -13.180 13.985 1.00 93.50 113 ALA A CA 1
ATOM 925 C C . ALA A 1 113 ? -6.178 -13.264 12.780 1.00 93.50 113 ALA A C 1
ATOM 927 O O . ALA A 1 113 ? -4.980 -12.991 12.889 1.00 93.50 113 ALA A O 1
ATOM 928 N N . VAL A 1 114 ? -6.683 -13.639 11.600 1.00 92.19 114 VAL A N 1
ATOM 929 C CA . VAL A 1 114 ? -5.863 -13.774 10.383 1.00 92.19 114 VAL A CA 1
ATOM 930 C C . VAL A 1 114 ? -6.505 -13.148 9.148 1.00 92.19 114 VAL A C 1
ATOM 932 O O . VAL A 1 114 ? -7.702 -13.245 8.895 1.00 92.19 114 VAL A O 1
ATOM 935 N N . LEU A 1 115 ? -5.658 -12.543 8.317 1.00 89.50 115 LEU A N 1
ATOM 936 C CA . LEU A 1 115 ? -5.988 -12.094 6.969 1.00 89.50 115 LEU A CA 1
ATOM 937 C C . LEU A 1 115 ? -5.542 -13.158 5.959 1.00 89.50 115 LEU A C 1
ATOM 939 O O . LEU A 1 115 ? -4.351 -13.467 5.854 1.00 89.50 115 LEU A O 1
ATOM 943 N N . ARG A 1 116 ? -6.491 -13.690 5.187 1.00 90.38 116 ARG A N 1
ATOM 944 C CA . ARG A 1 116 ? -6.308 -14.727 4.166 1.00 90.38 116 ARG A CA 1
ATOM 945 C C . ARG A 1 116 ? -6.616 -14.154 2.784 1.00 90.38 116 ARG A C 1
ATOM 947 O O . ARG A 1 116 ? -7.767 -13.900 2.457 1.00 90.38 116 ARG A O 1
ATOM 954 N N . ILE A 1 117 ? -5.589 -13.975 1.956 1.00 84.88 117 ILE A N 1
ATOM 955 C CA . ILE A 1 117 ? -5.743 -13.466 0.585 1.00 84.88 117 ILE A CA 1
ATOM 956 C C . ILE A 1 117 ? -5.492 -14.618 -0.394 1.00 84.88 117 ILE A C 1
ATOM 958 O O . ILE A 1 117 ? -4.345 -15.084 -0.490 1.00 84.88 117 ILE A O 1
ATOM 962 N N . PRO A 1 118 ? -6.521 -15.080 -1.129 1.00 81.38 118 PRO A N 1
ATOM 963 C CA . PRO A 1 118 ? -6.369 -16.119 -2.141 1.00 81.38 118 PRO A CA 1
ATOM 964 C C . PRO A 1 118 ? -5.373 -15.711 -3.227 1.00 81.38 118 PRO A C 1
ATOM 966 O O . PRO A 1 118 ? -5.261 -14.535 -3.581 1.00 81.38 118 PRO A O 1
ATOM 969 N N . LYS A 1 119 ? -4.669 -16.688 -3.809 1.00 73.56 119 LYS A N 1
ATOM 970 C CA . LYS A 1 119 ? -3.697 -16.437 -4.883 1.00 73.56 119 LYS A CA 1
ATOM 971 C C . LYS A 1 119 ? -4.305 -15.641 -6.039 1.00 73.56 119 LYS A C 1
ATOM 973 O O . LYS A 1 119 ? -3.660 -14.700 -6.481 1.00 73.56 119 LYS A O 1
ATOM 978 N N . GLN A 1 120 ? -5.509 -16.010 -6.495 1.00 67.12 120 GLN A N 1
ATOM 979 C CA . GLN A 1 120 ? -6.167 -15.382 -7.652 1.00 67.12 120 GLN A CA 1
ATOM 980 C C . GLN A 1 120 ? -6.570 -13.925 -7.401 1.00 67.12 120 GLN A C 1
ATOM 982 O O . GLN A 1 120 ? -6.726 -13.164 -8.349 1.00 67.12 120 GLN A O 1
ATOM 987 N N . GLU A 1 121 ? -6.732 -13.537 -6.136 1.00 65.69 121 GLU A N 1
ATOM 988 C CA . GLU A 1 121 ? -7.168 -12.193 -5.750 1.00 65.69 121 GLU A CA 1
ATOM 989 C C . GLU A 1 121 ? -6.026 -11.353 -5.158 1.00 65.69 121 GLU A C 1
ATOM 991 O O . GLU A 1 121 ? -6.200 -10.206 -4.751 1.00 65.69 121 GLU A O 1
ATOM 996 N N . SER A 1 122 ? -4.822 -11.921 -5.114 1.00 64.44 122 SER A N 1
ATOM 997 C CA . SER A 1 122 ? -3.630 -11.245 -4.636 1.00 64.44 122 SER A CA 1
ATOM 998 C C . SER A 1 122 ? -3.009 -10.420 -5.755 1.00 64.44 122 SER A C 1
ATOM 1000 O O . SER A 1 122 ? -2.501 -10.973 -6.728 1.00 64.44 122 SER A O 1
ATOM 1002 N N . SER A 1 123 ? -2.863 -9.110 -5.541 1.00 57.25 123 SER A N 1
ATOM 1003 C CA . SER A 1 123 ? -2.097 -8.211 -6.426 1.00 57.25 123 SER A CA 1
ATOM 1004 C C . SER A 1 123 ? -0.642 -8.655 -6.666 1.00 57.25 123 SER A C 1
ATOM 1006 O O . SER A 1 123 ? 0.040 -8.167 -7.566 1.00 57.25 123 SER A O 1
ATOM 1008 N N . LYS A 1 124 ? -0.138 -9.616 -5.877 1.00 55.66 124 LYS A N 1
ATOM 1009 C CA . LYS A 1 124 ? 1.212 -10.175 -5.999 1.00 55.66 124 LYS A CA 1
ATOM 1010 C C . LYS A 1 124 ? 1.256 -11.544 -6.690 1.00 55.66 124 LYS A C 1
ATOM 1012 O O . LYS A 1 124 ? 2.368 -11.940 -7.031 1.00 55.66 124 LYS A O 1
ATOM 1017 N N . ASN A 1 125 ? 0.131 -12.233 -6.923 1.00 50.75 125 ASN A N 1
ATOM 1018 C CA . ASN A 1 125 ? -0.041 -13.472 -7.719 1.00 50.75 125 ASN A CA 1
ATOM 1019 C C . ASN A 1 125 ? 0.964 -14.640 -7.502 1.00 50.75 125 ASN A C 1
ATOM 1021 O O . ASN A 1 125 ? 1.015 -15.569 -8.304 1.00 50.75 125 ASN A O 1
ATOM 1025 N N . VAL A 1 126 ? 1.761 -14.654 -6.422 1.00 57.84 126 VAL A N 1
ATOM 1026 C CA . VAL A 1 126 ? 2.772 -15.716 -6.178 1.00 57.84 126 VAL A CA 1
ATOM 1027 C C . VAL A 1 126 ? 2.197 -16.918 -5.418 1.00 57.84 126 VAL A C 1
ATOM 1029 O O . VAL A 1 126 ? 2.648 -18.039 -5.614 1.00 57.84 126 VAL A O 1
ATOM 1032 N N . GLY A 1 127 ? 1.175 -16.714 -4.584 1.00 62.97 127 GLY A N 1
ATOM 1033 C CA . GLY A 1 127 ? 0.611 -17.747 -3.710 1.00 62.97 127 GLY A CA 1
ATOM 1034 C C . GLY A 1 127 ? -0.521 -17.216 -2.832 1.00 62.97 127 GLY A C 1
ATOM 1035 O O . GLY A 1 127 ? -0.835 -16.023 -2.894 1.00 62.97 127 GLY A O 1
ATOM 1036 N N . ASN A 1 128 ? -1.116 -18.107 -2.033 1.00 77.06 128 ASN A N 1
ATOM 1037 C CA . ASN A 1 128 ? -2.034 -17.732 -0.957 1.00 77.06 128 ASN A CA 1
ATOM 1038 C C . ASN A 1 128 ? -1.244 -17.013 0.137 1.00 77.06 128 ASN A C 1
ATOM 1040 O O . ASN A 1 128 ? -0.148 -17.445 0.494 1.00 77.06 128 ASN A O 1
ATOM 1044 N N . TRP A 1 129 ? -1.793 -15.923 0.661 1.00 80.12 129 TRP A N 1
ATOM 1045 C CA . TRP A 1 129 ? -1.168 -15.178 1.747 1.00 80.12 129 TRP A CA 1
ATOM 1046 C C . TRP A 1 129 ? -1.988 -15.348 3.011 1.00 80.12 129 TRP A C 1
ATOM 1048 O O . TRP A 1 129 ? -3.194 -15.119 2.994 1.00 80.12 129 TRP A O 1
ATOM 1058 N N . THR A 1 130 ? -1.317 -15.700 4.100 1.00 85.50 130 THR A N 1
ATOM 1059 C CA . THR A 1 130 ? -1.892 -15.687 5.442 1.00 85.50 130 THR A CA 1
ATOM 1060 C C . THR A 1 130 ? -1.031 -14.783 6.303 1.00 85.50 130 THR A C 1
ATOM 1062 O O . THR A 1 130 ? 0.186 -14.951 6.354 1.00 85.50 130 THR A O 1
ATOM 1065 N N . VAL A 1 131 ? -1.663 -13.786 6.911 1.00 85.56 131 VAL A N 1
ATOM 1066 C CA . VAL A 1 131 ? -1.005 -12.760 7.716 1.00 85.56 131 VAL A CA 1
ATOM 1067 C C . VAL A 1 131 ? -1.715 -12.694 9.059 1.00 85.56 131 VAL A C 1
ATOM 1069 O O . VAL A 1 131 ? -2.935 -12.550 9.094 1.00 85.56 131 VAL A O 1
ATOM 1072 N N . SER A 1 132 ? -0.964 -12.799 10.152 1.00 87.50 132 SER A N 1
ATOM 1073 C CA . SER A 1 132 ? -1.525 -12.677 11.496 1.00 87.50 132 SER A CA 1
ATOM 1074 C C . SER A 1 132 ? -1.908 -11.230 11.792 1.00 87.50 132 SER A C 1
ATOM 1076 O O . SER A 1 132 ? -1.192 -10.285 11.442 1.00 87.50 132 SER A O 1
ATOM 1078 N N . LEU A 1 133 ? -3.048 -11.071 12.447 1.00 87.25 133 LEU A N 1
ATOM 1079 C CA . LEU A 1 133 ? -3.540 -9.829 13.016 1.00 87.25 133 LEU A CA 1
ATOM 1080 C C . LEU A 1 133 ? -3.324 -9.870 14.528 1.00 87.25 133 LEU A C 1
ATOM 1082 O O . LEU A 1 133 ? -3.179 -10.930 15.129 1.00 87.25 133 LEU A O 1
ATOM 1086 N N . THR A 1 134 ? -3.296 -8.698 15.153 1.00 89.25 134 THR A N 1
ATOM 1087 C CA . THR A 1 134 ? -3.416 -8.647 16.614 1.00 89.25 134 THR A CA 1
ATOM 1088 C C . THR A 1 134 ? -4.871 -8.884 17.003 1.00 89.25 134 THR A C 1
ATOM 1090 O O . THR A 1 134 ? -5.760 -8.471 16.257 1.00 89.25 134 THR A O 1
ATOM 1093 N N . GLU A 1 135 ? -5.118 -9.440 18.189 1.00 90.62 135 GLU A N 1
ATOM 1094 C CA . GLU A 1 135 ? -6.475 -9.577 18.746 1.00 90.62 135 GLU A CA 1
ATOM 1095 C C . GLU A 1 135 ? -7.231 -8.246 18.717 1.00 90.62 135 GLU A C 1
ATOM 1097 O O . GLU A 1 135 ? -8.348 -8.150 18.220 1.00 90.62 135 GLU A O 1
ATOM 1102 N N . ARG A 1 136 ? -6.560 -7.157 19.117 1.00 90.06 136 ARG A N 1
ATOM 1103 C CA . AR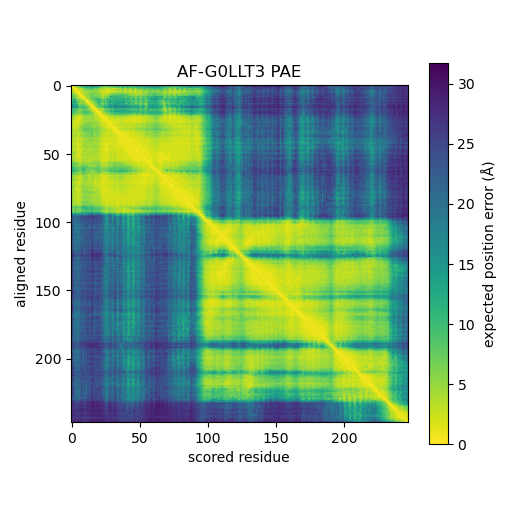G A 1 136 ? -7.130 -5.805 19.064 1.00 90.06 136 ARG A CA 1
ATOM 1104 C C . ARG A 1 136 ? -7.584 -5.416 17.653 1.00 90.06 136 ARG A C 1
ATOM 1106 O O . ARG A 1 136 ? -8.616 -4.770 17.500 1.00 90.06 136 ARG A O 1
ATOM 1113 N N . THR A 1 137 ? -6.808 -5.767 16.628 1.00 89.25 137 THR A N 1
ATOM 1114 C CA . THR A 1 137 ? -7.176 -5.518 15.227 1.00 89.25 137 THR A CA 1
ATOM 1115 C C . THR A 1 137 ? -8.346 -6.399 14.800 1.00 89.25 137 THR A C 1
ATOM 1117 O O . THR A 1 137 ? -9.252 -5.889 14.148 1.00 89.25 137 THR A O 1
ATOM 1120 N N . ALA A 1 138 ? -8.351 -7.681 15.172 1.00 92.31 138 ALA A N 1
ATOM 1121 C CA . ALA A 1 138 ? -9.434 -8.606 14.854 1.00 92.31 138 ALA A C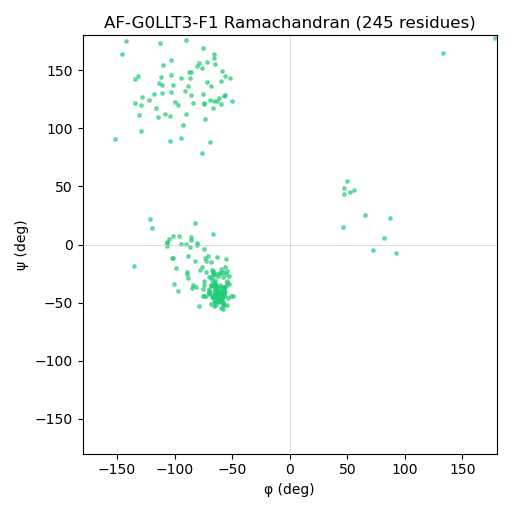A 1
ATOM 1122 C C . ALA A 1 138 ? -10.767 -8.135 15.455 1.00 92.31 138 ALA A C 1
ATOM 1124 O O . ALA A 1 138 ? -11.730 -7.970 14.714 1.00 92.31 138 ALA A O 1
ATOM 1125 N N . THR A 1 139 ? -10.785 -7.770 16.741 1.00 93.75 139 THR A N 1
ATOM 1126 C CA . THR A 1 139 ? -11.969 -7.210 17.415 1.00 93.75 139 THR A CA 1
ATOM 1127 C C . THR A 1 139 ? -12.443 -5.902 16.778 1.00 93.75 139 THR A C 1
ATOM 1129 O O . THR A 1 139 ? -13.641 -5.668 16.643 1.00 93.75 139 THR A O 1
ATOM 1132 N N . ALA A 1 140 ? -11.524 -5.013 16.384 1.00 91.44 140 ALA A N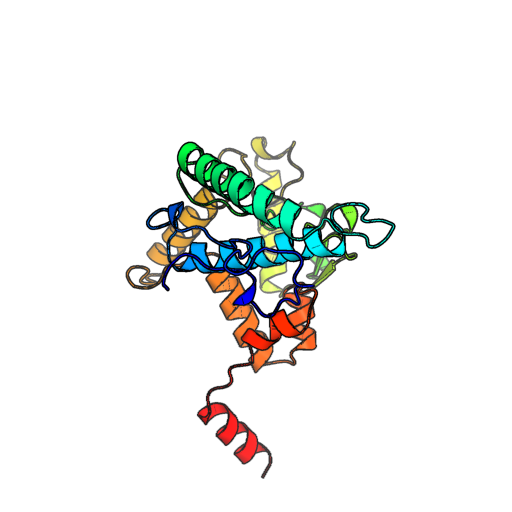 1
ATOM 1133 C CA . ALA A 1 140 ? -11.904 -3.766 15.720 1.00 91.44 140 ALA A CA 1
ATOM 1134 C C . ALA A 1 140 ? -12.561 -4.024 14.354 1.00 91.44 140 ALA A C 1
ATOM 1136 O O . ALA A 1 140 ? -13.534 -3.359 14.004 1.00 91.44 140 ALA A O 1
ATOM 1137 N N . VAL A 1 141 ? -12.048 -4.998 13.597 1.00 92.56 141 VAL A N 1
ATOM 1138 C CA . VAL A 1 141 ? -12.628 -5.393 12.308 1.00 92.56 141 VAL A CA 1
ATOM 1139 C C . VAL A 1 141 ? -13.965 -6.103 12.492 1.00 92.56 141 VAL A C 1
ATOM 1141 O O . VAL A 1 141 ? -14.876 -5.848 11.717 1.00 92.56 141 VAL A O 1
ATOM 1144 N N . GLU A 1 142 ? -14.102 -6.961 13.499 1.00 94.75 142 GLU A N 1
ATOM 1145 C CA . GLU A 1 142 ? -15.360 -7.638 13.827 1.00 94.75 142 GLU A CA 1
ATOM 1146 C C . GLU A 1 142 ? -16.476 -6.625 14.096 1.00 94.75 142 GLU A C 1
ATOM 1148 O O . GLU A 1 142 ? -17.487 -6.629 13.399 1.00 94.75 142 GLU A O 1
ATOM 1153 N N . ARG A 1 143 ? -16.228 -5.658 14.989 1.00 94.31 143 ARG A N 1
ATOM 1154 C CA . ARG A 1 143 ? -17.175 -4.563 15.259 1.00 94.31 143 ARG A CA 1
ATOM 1155 C C . ARG A 1 143 ? -17.541 -3.787 13.999 1.00 94.31 143 ARG A C 1
ATOM 1157 O O . ARG A 1 143 ? -18.700 -3.436 13.807 1.00 94.31 143 ARG A O 1
ATOM 1164 N N . TRP A 1 144 ? -16.558 -3.527 13.136 1.00 93.38 144 TRP A N 1
ATOM 1165 C CA . TRP A 1 144 ? -16.817 -2.867 11.861 1.00 93.38 144 TRP A CA 1
ATOM 1166 C C . TRP A 1 144 ? -17.674 -3.729 10.930 1.00 93.38 144 TRP A C 1
ATOM 1168 O O . TRP A 1 144 ? -18.564 -3.189 10.290 1.00 93.38 144 TRP A O 1
ATOM 1178 N N . LYS A 1 145 ? -17.457 -5.049 10.856 1.00 91.94 145 LYS A N 1
ATOM 1179 C CA . LYS A 1 145 ? -18.284 -5.964 10.047 1.00 91.94 145 LYS A CA 1
ATOM 1180 C C . LYS A 1 145 ? -19.732 -5.992 10.542 1.00 91.94 145 LYS A C 1
ATOM 1182 O O . LYS A 1 145 ? -20.636 -5.981 9.710 1.00 91.94 145 LYS A O 1
ATOM 1187 N N . ASP A 1 146 ? -19.948 -5.967 11.854 1.00 91.75 146 ASP A N 1
ATOM 1188 C CA . ASP A 1 146 ? -21.292 -5.892 12.438 1.00 91.75 146 ASP A CA 1
ATOM 1189 C C . ASP A 1 146 ? -21.986 -4.576 12.070 1.00 91.75 146 ASP A C 1
ATOM 1191 O O . ASP A 1 146 ? -23.126 -4.571 11.608 1.00 91.75 146 ASP A O 1
ATOM 1195 N N . GLU A 1 147 ? -21.281 -3.449 12.201 1.00 90.81 147 GLU A N 1
ATOM 1196 C CA . GLU A 1 147 ? -21.795 -2.133 11.812 1.00 90.81 147 GLU A CA 1
ATOM 1197 C C . GLU A 1 147 ? -22.054 -2.045 10.299 1.00 90.81 147 GLU A C 1
ATOM 1199 O O . GLU A 1 147 ? -23.074 -1.513 9.857 1.00 90.81 147 GLU A O 1
ATOM 1204 N N . HIS A 1 148 ? -21.162 -2.622 9.490 1.00 89.31 148 HIS A N 1
ATOM 1205 C CA . HIS A 1 148 ? -21.241 -2.636 8.032 1.00 89.31 148 HIS A CA 1
ATOM 1206 C C . HIS A 1 148 ? -22.549 -3.266 7.533 1.00 89.31 148 HIS A C 1
ATOM 1208 O O . HIS A 1 148 ? -23.156 -2.757 6.588 1.00 89.31 148 HIS A O 1
ATOM 1214 N N . GLN A 1 149 ? -23.038 -4.311 8.211 1.00 87.94 149 GLN A N 1
ATOM 1215 C CA . GLN A 1 149 ? -24.306 -4.978 7.889 1.00 87.94 149 GLN A CA 1
ATOM 1216 C C . GLN A 1 149 ? -25.540 -4.093 8.121 1.00 87.94 149 GLN A C 1
ATOM 1218 O O . GLN A 1 149 ? -26.576 -4.309 7.490 1.00 87.94 149 GLN A O 1
ATOM 1223 N N . LEU A 1 150 ? -25.444 -3.080 8.987 1.00 90.19 150 LEU A N 1
ATOM 1224 C CA . LEU A 1 150 ? -26.554 -2.170 9.291 1.00 90.19 150 LEU A CA 1
ATOM 1225 C C . LEU A 1 150 ? -26.796 -1.149 8.172 1.00 90.19 150 LEU A C 1
ATOM 1227 O O . LEU A 1 150 ? -27.878 -0.565 8.070 1.00 90.19 150 LEU A O 1
ATOM 1231 N N . TYR A 1 151 ? -25.807 -0.927 7.308 1.00 87.94 151 TYR A N 1
ATOM 1232 C CA . TYR A 1 151 ? -25.903 0.034 6.221 1.00 87.94 151 TYR A CA 1
ATOM 1233 C C . TYR A 1 151 ? -26.395 -0.634 4.937 1.00 87.94 151 TYR A C 1
ATOM 1235 O O . TYR A 1 151 ? -25.622 -1.218 4.181 1.00 87.94 151 TYR A O 1
ATOM 1243 N N . GLY A 1 152 ? -27.674 -0.431 4.598 1.00 87.56 152 GLY A N 1
ATOM 1244 C CA . GLY A 1 152 ? -28.271 -0.963 3.360 1.00 87.56 152 GLY A CA 1
ATOM 1245 C C . GLY A 1 152 ? -27.528 -0.573 2.069 1.00 87.56 152 GLY A C 1
ATOM 1246 O O . GLY A 1 152 ? -27.595 -1.261 1.054 1.00 87.56 152 GLY A O 1
ATOM 1247 N N . ARG A 1 153 ? -26.758 0.520 2.103 1.00 88.25 153 ARG A N 1
ATOM 1248 C CA . ARG A 1 153 ? -25.927 0.964 0.975 1.00 88.25 153 ARG A CA 1
ATOM 1249 C C . ARG A 1 153 ? -24.689 0.090 0.729 1.00 88.25 153 ARG A C 1
ATOM 1251 O O . ARG A 1 153 ? -24.071 0.223 -0.322 1.00 88.25 153 ARG A O 1
ATOM 1258 N N . TYR A 1 154 ? -24.321 -0.767 1.679 1.00 88.69 154 TYR A N 1
ATOM 1259 C CA . TYR A 1 154 ? -23.176 -1.671 1.583 1.00 88.69 154 TYR A CA 1
ATOM 1260 C C . TYR A 1 154 ? -23.577 -3.111 1.229 1.00 88.69 154 TYR A C 1
ATOM 1262 O O . TYR A 1 154 ? -22.723 -3.891 0.826 1.00 88.69 154 TYR A O 1
ATOM 1270 N N . THR A 1 155 ? -24.869 -3.451 1.281 1.00 80.81 155 THR A N 1
ATOM 1271 C CA . THR A 1 155 ? -25.396 -4.824 1.143 1.00 80.81 155 THR A CA 1
ATOM 1272 C C . THR A 1 155 ? -24.965 -5.560 -0.132 1.00 80.81 155 THR A C 1
ATOM 1274 O O . THR A 1 155 ? -24.807 -6.776 -0.112 1.00 80.81 155 THR A O 1
ATOM 1277 N N . ASN A 1 156 ? -24.742 -4.847 -1.240 1.00 79.69 156 ASN A N 1
ATOM 1278 C CA . ASN A 1 156 ? -24.325 -5.447 -2.517 1.00 79.69 156 ASN A CA 1
ATOM 1279 C C . ASN A 1 156 ? -22.804 -5.401 -2.752 1.00 79.69 156 ASN A C 1
ATOM 1281 O O . ASN A 1 156 ? -22.336 -5.705 -3.850 1.00 79.69 156 ASN A O 1
ATOM 1285 N N . SER A 1 157 ? -22.026 -4.980 -1.755 1.00 83.06 157 SER A N 1
ATOM 1286 C CA . SER A 1 157 ? -20.572 -4.909 -1.832 1.00 83.06 157 SER A CA 1
ATOM 1287 C C . SER A 1 157 ? -19.948 -6.069 -1.071 1.00 83.06 157 SER A C 1
ATOM 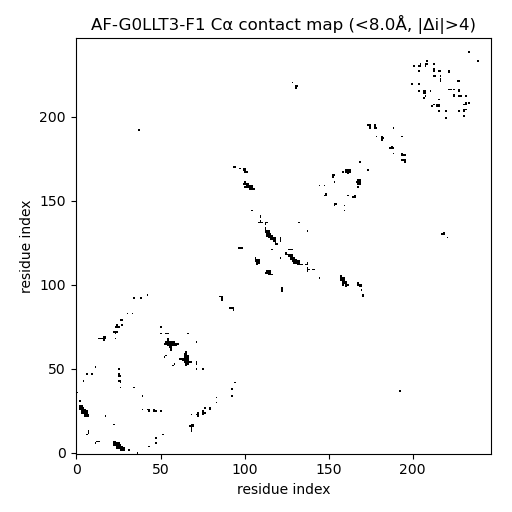1289 O O . SER A 1 157 ? -20.248 -6.303 0.089 1.00 83.06 157 SER A O 1
ATOM 1291 N N . HIS A 1 158 ? -19.005 -6.760 -1.706 1.00 87.31 158 HIS A N 1
ATOM 1292 C CA . HIS A 1 158 ? -18.145 -7.729 -1.019 1.00 87.31 158 HIS A CA 1
ATOM 1293 C C . HIS A 1 158 ? -16.900 -7.079 -0.398 1.00 87.31 158 HIS A C 1
ATOM 1295 O O . HIS A 1 158 ? -16.064 -7.783 0.167 1.00 87.31 158 HIS A O 1
ATOM 1301 N N . LEU A 1 159 ? -16.726 -5.767 -0.583 1.00 90.56 159 LEU A N 1
ATOM 1302 C CA . LEU A 1 159 ? -15.579 -4.998 -0.110 1.00 90.56 159 LEU A CA 1
ATOM 1303 C C . LEU A 1 159 ? -15.824 -4.489 1.305 1.00 90.56 159 LEU A C 1
ATOM 1305 O O . LEU A 1 159 ? -16.887 -3.943 1.576 1.00 90.56 159 LEU A O 1
ATOM 1309 N N . LEU A 1 160 ? -14.805 -4.603 2.152 1.00 89.94 160 LEU A N 1
ATOM 1310 C CA . LEU A 1 160 ? -14.861 -4.238 3.567 1.00 89.94 160 LEU A CA 1
ATOM 1311 C C . LEU A 1 160 ? -14.671 -2.733 3.810 1.00 89.94 160 LEU A C 1
ATOM 1313 O O . LEU A 1 160 ? -15.249 -2.159 4.730 1.00 89.94 160 LEU A O 1
ATOM 1317 N N . TRP A 1 161 ? -13.809 -2.089 3.019 1.00 89.62 161 TRP A N 1
ATOM 1318 C CA . TRP A 1 161 ? -13.408 -0.698 3.241 1.00 89.62 161 TRP A CA 1
ATOM 1319 C C . TRP A 1 161 ? -14.107 0.234 2.255 1.00 89.62 161 TRP A C 1
ATOM 1321 O O . TRP A 1 161 ? -13.588 0.557 1.179 1.00 89.62 161 TRP A O 1
ATOM 1331 N N . LEU A 1 162 ? -15.282 0.706 2.663 1.00 88.88 162 LEU A N 1
ATOM 1332 C CA . LEU A 1 162 ? -16.108 1.637 1.905 1.00 88.88 162 LEU A CA 1
ATOM 1333 C C . LEU A 1 162 ? -16.165 3.008 2.586 1.00 88.88 162 LEU A C 1
ATOM 1335 O O . LEU A 1 162 ? -16.194 3.137 3.806 1.00 88.88 162 LEU A O 1
ATOM 1339 N N . THR A 1 163 ? -16.192 4.051 1.766 1.00 87.25 163 THR A N 1
ATOM 1340 C CA . THR A 1 163 ? -16.535 5.416 2.183 1.00 87.25 163 THR A CA 1
ATOM 1341 C C . THR A 1 163 ? -17.999 5.488 2.615 1.00 87.25 163 THR A C 1
ATOM 1343 O O . THR A 1 163 ? -18.808 4.653 2.213 1.00 87.25 163 THR A O 1
ATOM 1346 N N . SER A 1 164 ? -18.384 6.557 3.318 1.00 83.88 164 SER A N 1
ATOM 1347 C CA . SER A 1 164 ? -19.784 6.805 3.707 1.00 83.88 164 SER A CA 1
ATOM 1348 C C . SER A 1 164 ? -20.773 6.836 2.533 1.00 83.88 164 SER A C 1
ATOM 1350 O O . SER A 1 164 ? -21.973 6.664 2.730 1.00 83.88 164 SER A O 1
ATOM 1352 N N . GLN A 1 165 ? -20.285 7.034 1.305 1.00 85.75 165 GLN A N 1
ATOM 1353 C CA . GLN A 1 165 ? -21.080 7.004 0.075 1.00 85.75 165 GLN A CA 1
ATOM 1354 C C . GLN A 1 165 ? -21.170 5.610 -0.569 1.00 85.75 165 GLN A C 1
ATOM 1356 O O . GLN A 1 165 ? -21.802 5.473 -1.611 1.00 85.75 165 GLN A O 1
ATOM 1361 N N . GLY A 1 166 ? -20.554 4.579 0.018 1.00 83.44 166 GLY A N 1
ATOM 1362 C CA . GLY A 1 166 ? -20.508 3.215 -0.528 1.00 83.44 166 GLY A CA 1
ATOM 1363 C C . GLY A 1 166 ? -19.435 2.992 -1.595 1.00 83.44 166 GLY A C 1
ATOM 1364 O O . GLY A 1 166 ? -19.370 1.920 -2.185 1.00 83.44 166 GLY A O 1
ATOM 1365 N N . ASN A 1 167 ? -18.572 3.979 -1.852 1.00 84.38 167 ASN A N 1
ATOM 1366 C CA . ASN A 1 167 ? -17.462 3.824 -2.791 1.00 84.38 167 ASN A CA 1
ATOM 1367 C C . ASN A 1 167 ? -16.233 3.233 -2.089 1.00 84.38 167 ASN A C 1
ATOM 1369 O O . ASN A 1 167 ? -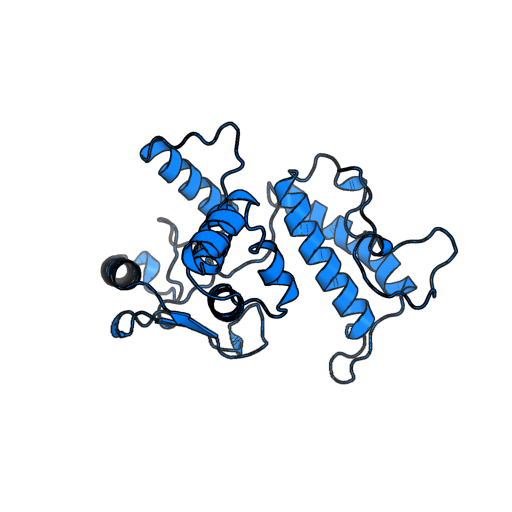15.950 3.652 -0.965 1.00 84.38 167 ASN A O 1
ATOM 1373 N N . PRO A 1 168 ? -15.444 2.362 -2.740 1.00 85.06 168 PRO A N 1
ATOM 1374 C CA . PRO A 1 168 ? -14.198 1.859 -2.174 1.00 85.06 168 PRO A CA 1
ATOM 1375 C C . PRO A 1 168 ? -13.215 2.986 -1.879 1.00 85.06 168 PRO A C 1
ATOM 1377 O O . PRO A 1 168 ? -13.048 3.913 -2.681 1.00 85.06 168 PRO A O 1
ATOM 1380 N N . TYR A 1 169 ? -12.515 2.880 -0.755 1.00 81.25 169 TYR A N 1
ATOM 1381 C CA . TYR A 1 169 ? -11.427 3.793 -0.435 1.00 81.25 169 TYR A CA 1
ATOM 1382 C C . TYR A 1 169 ? -10.306 3.710 -1.484 1.00 81.25 169 TYR A C 1
ATOM 1384 O O . TYR A 1 169 ? -9.760 2.646 -1.746 1.00 81.25 169 TYR A O 1
ATOM 1392 N N . ARG A 1 170 ? -9.923 4.848 -2.068 1.00 72.06 170 ARG A N 1
ATOM 1393 C CA . ARG A 1 170 ? -8.783 5.005 -2.993 1.00 72.06 170 ARG A CA 1
ATOM 1394 C C . ARG A 1 170 ? -7.680 5.855 -2.363 1.00 72.06 170 ARG A C 1
ATOM 1396 O O . ARG A 1 170 ? -7.893 6.471 -1.323 1.00 72.06 170 ARG A O 1
ATOM 1403 N N . SER A 1 171 ? -6.524 5.970 -3.019 1.00 70.31 171 SER A N 1
ATOM 1404 C CA . SER A 1 171 ? -5.357 6.710 -2.506 1.00 70.31 171 SER A CA 1
ATOM 1405 C C . SER A 1 171 ? -5.692 8.121 -2.001 1.00 70.31 171 SER A C 1
ATOM 1407 O O . SER A 1 171 ? -5.281 8.485 -0.902 1.00 70.31 171 SER A O 1
ATOM 1409 N N . LYS A 1 172 ? -6.500 8.889 -2.751 1.00 69.06 172 LYS A N 1
ATOM 1410 C CA . LYS A 1 172 ? -6.923 10.250 -2.366 1.00 69.06 172 LYS A CA 1
ATOM 1411 C C . LYS A 1 172 ? -7.804 10.259 -1.109 1.00 69.06 172 LYS A C 1
ATOM 1413 O O . LYS A 1 172 ? -7.504 10.991 -0.172 1.00 69.06 172 LYS A O 1
ATOM 1418 N N . SER A 1 173 ? -8.846 9.424 -1.054 1.00 74.62 173 SER A N 1
ATOM 1419 C CA . SER A 1 173 ? -9.751 9.346 0.108 1.00 74.62 173 SER A CA 1
ATOM 1420 C C . SER A 1 173 ? -9.059 8.780 1.349 1.00 74.62 173 SER A C 1
ATOM 1422 O O . SER A 1 173 ? -9.311 9.231 2.457 1.00 74.62 173 SER A O 1
ATOM 1424 N N . LEU A 1 174 ? -8.146 7.826 1.161 1.00 76.38 174 LEU A N 1
ATOM 1425 C CA . LEU A 1 174 ? -7.326 7.266 2.231 1.00 76.38 174 LEU A CA 1
ATOM 1426 C C . LEU A 1 174 ? -6.365 8.309 2.792 1.00 76.38 174 LEU A C 1
ATOM 1428 O O . LEU A 1 174 ? -6.236 8.432 4.007 1.00 76.38 174 LEU A O 1
ATOM 1432 N N . ARG A 1 175 ? -5.690 9.070 1.927 1.00 75.81 175 ARG A N 1
ATOM 1433 C CA . ARG A 1 1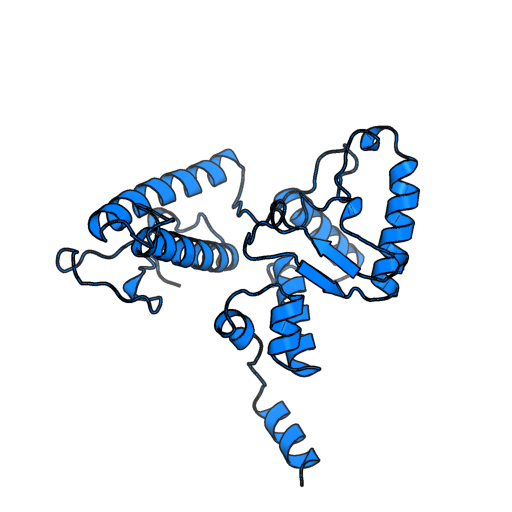75 ? -4.828 10.168 2.364 1.00 75.81 175 ARG A CA 1
ATOM 1434 C C . ARG A 1 175 ? -5.623 11.193 3.168 1.00 75.81 175 ARG A C 1
ATOM 1436 O O . ARG A 1 175 ? -5.167 11.592 4.232 1.00 75.81 175 ARG A O 1
ATOM 1443 N N . TRP A 1 176 ? -6.796 11.585 2.677 1.00 78.94 176 TRP A N 1
ATOM 1444 C CA . TRP A 1 176 ? -7.662 12.529 3.378 1.00 78.94 176 TRP A CA 1
ATOM 1445 C C . TRP A 1 176 ? -8.048 12.022 4.775 1.00 78.94 176 TRP A C 1
ATOM 1447 O O . TRP A 1 176 ? -7.813 12.725 5.751 1.00 78.94 176 TRP A O 1
ATOM 1457 N N . LEU A 1 177 ? -8.511 10.770 4.881 1.00 81.31 177 LEU A N 1
ATOM 1458 C CA . LEU A 1 177 ? -8.824 10.132 6.165 1.00 81.31 177 LEU A CA 1
ATOM 1459 C C . LEU A 1 177 ? -7.622 10.127 7.122 1.00 81.31 177 LEU A C 1
ATOM 1461 O O . LEU A 1 177 ? -7.767 10.448 8.294 1.00 81.31 177 LEU A O 1
ATOM 1465 N N . LEU A 1 178 ? -6.427 9.793 6.628 1.00 80.19 178 LEU A N 1
ATOM 1466 C CA . LEU A 1 178 ? -5.222 9.763 7.458 1.00 80.19 178 LEU A CA 1
ATOM 1467 C C . LEU A 1 178 ? -4.874 11.139 8.033 1.00 80.19 178 LEU A C 1
ATOM 1469 O O . LEU A 1 178 ? -4.507 11.222 9.199 1.00 80.19 178 LEU A O 1
ATOM 1473 N N . HIS A 1 179 ? -4.980 12.202 7.233 1.00 81.12 179 HIS A N 1
ATOM 1474 C CA . HIS A 1 179 ? -4.731 13.555 7.728 1.00 81.12 179 HIS A CA 1
ATOM 1475 C C . HIS A 1 179 ? -5.750 13.951 8.797 1.00 81.12 179 HIS A C 1
ATOM 1477 O O . HIS A 1 179 ? -5.339 14.430 9.842 1.00 81.12 179 HIS A O 1
ATOM 1483 N N . GLN A 1 180 ? -7.038 13.650 8.597 1.00 83.31 180 GLN A N 1
ATOM 1484 C CA . GLN A 1 180 ? -8.067 13.908 9.611 1.00 83.31 180 GLN A CA 1
ATOM 1485 C C . GLN A 1 180 ? -7.781 13.183 10.932 1.00 83.31 180 GLN A C 1
ATOM 1487 O O . GLN A 1 180 ? -7.849 13.798 11.990 1.00 83.31 180 GLN A O 1
ATOM 1492 N N . LEU A 1 181 ? -7.378 11.909 10.874 1.00 84.44 181 LEU A N 1
ATOM 1493 C CA . LEU A 1 181 ? -6.985 11.154 12.068 1.00 84.44 181 LEU A CA 1
ATOM 1494 C C . LEU A 1 181 ? -5.737 11.738 12.748 1.00 84.44 181 LEU A C 1
ATOM 1496 O O . LEU A 1 181 ? -5.650 11.734 13.972 1.00 84.44 181 LEU A O 1
ATOM 1500 N N . CYS A 1 182 ? -4.758 12.223 11.978 1.00 82.12 182 CYS A N 1
ATOM 1501 C CA . CYS A 1 182 ? -3.587 12.898 12.537 1.00 82.12 182 CYS A CA 1
ATOM 1502 C C . CYS A 1 182 ? -3.962 14.220 13.212 1.00 82.12 182 CYS A C 1
ATOM 1504 O O . CYS A 1 182 ? -3.477 14.477 14.310 1.00 82.12 182 CYS A O 1
ATOM 1506 N N . ASP A 1 183 ? -4.827 15.018 12.586 1.00 83.44 183 ASP A N 1
ATOM 1507 C CA . ASP A 1 183 ? -5.297 16.291 13.131 1.00 83.44 183 ASP A CA 1
ATOM 1508 C C . ASP A 1 183 ? -6.047 16.063 14.456 1.00 83.44 183 ASP A C 1
ATOM 1510 O O . ASP A 1 183 ? -5.758 16.724 15.453 1.00 83.44 183 ASP A O 1
ATOM 1514 N N . GLU A 1 184 ? -6.939 15.067 14.506 1.00 86.69 184 GLU A N 1
ATOM 1515 C CA . GLU A 1 184 ? -7.676 14.682 15.719 1.00 86.69 184 GLU A CA 1
ATOM 1516 C C . GLU A 1 184 ? -6.754 14.144 16.825 1.00 86.69 184 GLU A C 1
ATOM 1518 O O . GLU A 1 184 ? -6.947 14.435 18.005 1.00 86.69 184 GLU A O 1
ATOM 1523 N N . ALA A 1 185 ? -5.708 13.404 16.452 1.00 83.81 185 ALA A N 1
ATOM 1524 C CA . ALA A 1 185 ? -4.714 12.882 17.385 1.00 83.81 185 ALA A CA 1
ATOM 1525 C C . ALA A 1 185 ? -3.641 13.911 17.801 1.00 83.81 185 ALA A C 1
ATOM 1527 O O . ALA A 1 185 ? -2.731 13.559 18.554 1.00 83.81 185 ALA A O 1
ATOM 1528 N N . GLY A 1 186 ? -3.695 15.153 17.300 1.00 83.06 186 GLY A N 1
ATOM 1529 C CA . GLY A 1 186 ? -2.685 16.182 17.570 1.00 83.06 186 GLY A CA 1
ATOM 1530 C C . GLY A 1 186 ? -1.299 15.864 16.992 1.00 83.06 186 GLY A C 1
ATOM 1531 O O . GLY A 1 186 ? -0.282 16.321 17.513 1.00 83.06 186 GLY A O 1
ATOM 1532 N N . VAL A 1 187 ? -1.231 15.051 15.935 1.00 77.56 187 VAL A N 1
ATOM 1533 C CA . VAL A 1 187 ? 0.016 14.658 15.268 1.00 77.56 187 VAL A CA 1
ATOM 1534 C C . VAL A 1 187 ? 0.336 15.654 14.158 1.00 77.56 187 VAL A C 1
ATOM 1536 O O . VAL A 1 187 ? -0.335 15.692 13.129 1.00 77.56 187 VAL A O 1
ATOM 1539 N N . GLU A 1 188 ? 1.412 16.424 14.322 1.00 74.56 188 GLU A N 1
ATOM 1540 C CA . GLU A 1 188 ? 1.846 17.390 13.310 1.00 74.56 188 GLU A CA 1
ATOM 1541 C C . GLU A 1 188 ? 2.247 16.713 11.987 1.00 74.56 188 GLU A C 1
ATOM 1543 O O . GLU A 1 188 ? 3.149 15.870 11.928 1.00 74.56 188 GLU A O 1
ATOM 1548 N N . THR A 1 189 ? 1.606 17.131 10.890 1.00 67.62 189 THR A N 1
ATOM 1549 C CA . THR A 1 189 ? 1.864 16.607 9.535 1.00 67.62 189 THR A CA 1
ATOM 1550 C C . THR A 1 189 ? 2.628 17.580 8.623 1.00 67.62 189 THR A C 1
ATOM 1552 O O . THR A 1 189 ? 2.973 17.221 7.500 1.00 67.62 189 THR A O 1
ATOM 1555 N N . GLY A 1 190 ? 2.958 18.790 9.097 1.00 53.38 190 GLY A N 1
ATOM 1556 C CA . GLY A 1 190 ? 3.517 19.877 8.273 1.00 53.38 190 GLY A CA 1
ATOM 1557 C C . GLY A 1 190 ? 4.906 19.614 7.674 1.00 53.38 190 GLY A C 1
ATOM 1558 O O . GLY A 1 190 ? 5.161 19.998 6.538 1.00 53.38 190 GLY A O 1
ATOM 1559 N N . ASN A 1 191 ? 5.780 18.897 8.392 1.00 44.94 191 ASN A N 1
ATOM 1560 C CA . ASN A 1 191 ? 7.158 18.606 7.952 1.00 44.94 191 ASN A CA 1
ATOM 1561 C C . ASN A 1 191 ? 7.378 17.146 7.510 1.00 44.94 191 ASN A C 1
ATOM 1563 O O . ASN A 1 191 ? 8.494 16.754 7.168 1.00 44.94 191 ASN A O 1
ATOM 1567 N N . ARG A 1 192 ? 6.332 16.310 7.530 1.00 52.31 192 ARG A N 1
ATOM 1568 C CA . ARG A 1 192 ? 6.396 14.888 7.161 1.00 52.31 192 ARG A CA 1
ATOM 1569 C C . ARG A 1 192 ? 5.225 14.565 6.248 1.00 52.31 192 ARG A C 1
ATOM 1571 O O . ARG A 1 192 ? 4.080 14.684 6.665 1.00 52.31 192 ARG A O 1
ATOM 1578 N N . SER A 1 193 ? 5.481 14.078 5.031 1.00 56.16 193 SER A N 1
ATOM 1579 C CA . SER A 1 193 ? 4.397 13.601 4.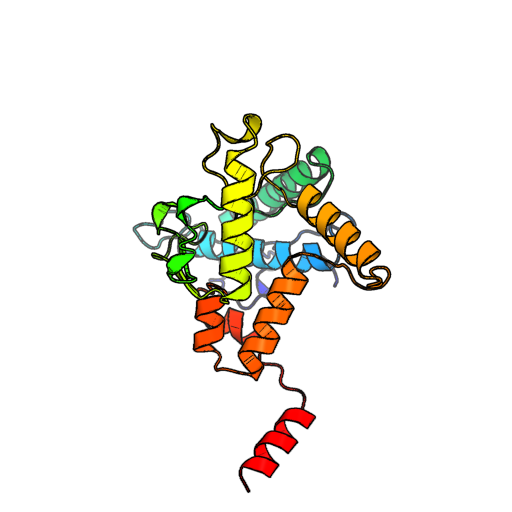161 1.00 56.16 193 SER A CA 1
ATOM 1580 C C . SER A 1 193 ? 3.784 12.315 4.733 1.00 56.16 193 SER A C 1
ATOM 1582 O O . SER A 1 193 ? 4.218 11.192 4.452 1.00 56.16 193 SER A O 1
ATOM 1584 N N . MET A 1 194 ? 2.792 12.472 5.610 1.00 63.97 194 MET A N 1
ATOM 1585 C CA . MET A 1 194 ? 2.051 11.361 6.191 1.00 63.97 194 MET A CA 1
ATOM 1586 C C . MET A 1 194 ? 1.247 10.649 5.103 1.00 63.97 194 MET A C 1
ATOM 1588 O O . MET A 1 194 ? 0.459 11.241 4.372 1.00 63.97 194 MET A O 1
ATOM 1592 N N . SER A 1 195 ? 1.489 9.347 4.970 1.00 68.94 195 SER A N 1
ATOM 1593 C CA . SER A 1 195 ? 0.767 8.466 4.056 1.00 68.94 195 SER A CA 1
ATOM 1594 C C . SER A 1 195 ? 0.635 7.085 4.687 1.00 68.94 195 SER A C 1
ATOM 1596 O O . SER A 1 195 ? 1.390 6.728 5.596 1.00 68.94 195 SER A O 1
ATOM 1598 N N . TRP A 1 196 ? -0.258 6.261 4.151 1.00 69.19 196 TRP A N 1
ATOM 1599 C CA . TRP A 1 196 ? -0.430 4.870 4.580 1.00 69.19 196 TRP A CA 1
ATOM 1600 C C . TRP A 1 196 ? 0.845 4.032 4.456 1.00 69.19 196 TRP A C 1
ATOM 1602 O O . TRP A 1 196 ? 1.082 3.121 5.249 1.00 69.19 196 TRP A O 1
ATOM 1612 N N . TYR A 1 197 ? 1.736 4.383 3.526 1.00 63.88 197 TYR A N 1
ATOM 1613 C CA . TYR A 1 197 ? 3.039 3.734 3.429 1.00 63.88 197 TYR A CA 1
ATOM 1614 C C . TYR A 1 197 ? 3.937 4.039 4.641 1.00 63.88 197 TYR A C 1
ATOM 1616 O O . TYR A 1 197 ? 4.793 3.227 4.971 1.00 63.88 197 TYR A O 1
ATOM 1624 N N . THR A 1 198 ? 3.745 5.170 5.339 1.00 65.62 198 THR A N 1
ATOM 1625 C CA . THR A 1 198 ? 4.505 5.494 6.564 1.00 65.62 198 THR A CA 1
ATOM 1626 C C . THR A 1 198 ? 4.173 4.494 7.656 1.00 65.62 198 THR A C 1
ATOM 1628 O O . THR A 1 198 ? 5.076 3.987 8.312 1.00 65.62 198 THR A O 1
ATOM 1631 N N . ILE A 1 199 ? 2.890 4.154 7.787 1.00 72.06 199 ILE A N 1
ATOM 1632 C CA . ILE A 1 199 ? 2.414 3.147 8.735 1.00 72.06 199 ILE A CA 1
ATOM 1633 C C . ILE A 1 199 ? 3.038 1.791 8.389 1.00 72.06 199 ILE A C 1
ATOM 1635 O O . ILE A 1 199 ? 3.668 1.171 9.240 1.00 72.06 199 ILE A O 1
ATOM 1639 N N . ARG A 1 200 ? 2.975 1.371 7.116 1.00 72.56 200 ARG A N 1
ATOM 1640 C CA . ARG A 1 200 ? 3.612 0.121 6.660 1.00 72.56 200 ARG A CA 1
ATOM 1641 C C . ARG A 1 200 ? 5.115 0.093 6.948 1.00 72.56 200 ARG A C 1
ATOM 1643 O O . ARG A 1 200 ? 5.645 -0.938 7.352 1.00 72.56 200 ARG A O 1
ATOM 1650 N N . HIS A 1 201 ? 5.807 1.203 6.706 1.00 64.31 201 HIS A N 1
ATOM 1651 C CA . HIS A 1 201 ? 7.242 1.304 6.944 1.00 64.31 201 HIS A CA 1
ATOM 1652 C C . HIS A 1 201 ? 7.573 1.211 8.434 1.00 64.31 201 HIS A C 1
ATOM 1654 O O . HIS A 1 201 ? 8.472 0.464 8.798 1.00 64.31 201 HIS A O 1
ATOM 1660 N N . SER A 1 202 ? 6.831 1.925 9.283 1.00 69.44 202 SER A N 1
ATOM 1661 C CA . SER A 1 202 ? 6.990 1.879 10.738 1.00 69.44 202 SER A CA 1
ATOM 1662 C C . SER A 1 202 ? 6.782 0.465 11.278 1.00 69.44 202 SER A C 1
ATOM 1664 O O . SER A 1 202 ? 7.644 -0.033 11.996 1.00 69.44 202 SER A O 1
ATOM 1666 N N . VAL A 1 203 ? 5.716 -0.222 10.851 1.00 73.69 203 VAL A N 1
ATOM 1667 C CA . VAL A 1 203 ? 5.466 -1.626 11.218 1.00 73.69 203 VAL A CA 1
ATOM 1668 C C . VAL A 1 203 ? 6.624 -2.521 10.777 1.00 73.69 203 VAL A C 1
ATOM 1670 O O . VAL A 1 203 ? 7.104 -3.326 11.566 1.00 73.69 203 VAL A O 1
ATOM 1673 N N . GLY A 1 204 ? 7.121 -2.358 9.547 1.00 71.00 204 GLY A N 1
ATOM 1674 C CA . GLY A 1 204 ? 8.269 -3.121 9.052 1.00 71.00 204 GLY A CA 1
ATOM 1675 C C . GLY A 1 204 ? 9.541 -2.926 9.876 1.00 71.00 204 GLY A C 1
ATOM 1676 O O . GLY A 1 204 ? 10.218 -3.900 10.200 1.00 71.00 204 GLY A O 1
ATOM 1677 N N . THR A 1 205 ? 9.845 -1.680 10.242 1.00 70.62 205 THR A N 1
ATOM 1678 C CA . THR A 1 205 ? 10.989 -1.339 11.095 1.00 70.62 205 THR A CA 1
ATOM 1679 C C . THR A 1 205 ? 10.838 -1.924 12.500 1.00 70.62 205 THR A C 1
ATOM 1681 O O . THR A 1 205 ? 11.750 -2.599 12.966 1.00 70.62 205 THR A O 1
ATOM 1684 N N . LEU A 1 206 ? 9.687 -1.730 13.154 1.00 74.81 206 LEU A N 1
ATOM 1685 C CA . LEU A 1 206 ? 9.438 -2.246 14.506 1.00 74.81 206 LEU A CA 1
ATOM 1686 C C . LEU A 1 206 ? 9.490 -3.777 14.545 1.00 74.81 206 LEU A C 1
ATOM 1688 O O . LEU A 1 206 ? 10.171 -4.347 15.391 1.00 74.81 206 LEU A O 1
ATOM 1692 N N . MET A 1 207 ? 8.859 -4.451 13.581 1.00 77.50 207 MET A N 1
ATOM 1693 C CA . MET A 1 207 ? 8.901 -5.912 13.504 1.00 77.50 207 MET A CA 1
ATOM 1694 C C . MET A 1 207 ? 10.301 -6.455 13.232 1.00 77.50 207 MET A C 1
ATOM 1696 O O . MET A 1 207 ? 10.640 -7.492 13.782 1.00 77.50 207 MET A O 1
ATOM 1700 N N . THR A 1 208 ? 11.123 -5.769 12.433 1.00 78.25 208 THR A N 1
ATOM 1701 C CA . THR A 1 208 ? 12.525 -6.177 12.214 1.00 78.25 208 THR A CA 1
ATOM 1702 C C . THR A 1 208 ? 13.378 -5.964 13.466 1.00 78.25 208 THR A C 1
ATOM 1704 O O . THR A 1 208 ? 14.364 -6.664 13.662 1.00 78.25 208 THR A O 1
ATOM 1707 N N . LYS A 1 209 ? 13.013 -5.002 14.323 1.00 75.50 209 LYS A N 1
ATOM 1708 C CA . LYS A 1 209 ? 13.678 -4.786 15.613 1.00 75.50 209 LYS A CA 1
ATOM 1709 C C . LYS A 1 209 ? 13.279 -5.847 16.645 1.00 75.50 209 LYS A C 1
ATOM 1711 O O . LYS A 1 209 ? 14.116 -6.288 17.422 1.00 75.50 209 LYS A O 1
ATOM 1716 N N . GLU A 1 210 ? 12.012 -6.261 16.661 1.00 77.75 210 GLU A N 1
ATOM 1717 C CA . GLU A 1 210 ? 11.484 -7.228 17.638 1.00 77.75 210 GLU A CA 1
ATOM 1718 C C . GLU A 1 210 ? 11.609 -8.702 17.217 1.00 77.75 210 GLU A C 1
ATOM 1720 O O . GLU A 1 210 ? 11.531 -9.603 18.059 1.00 77.75 210 GLU A O 1
ATOM 1725 N N . ARG A 1 211 ? 11.707 -8.969 15.913 1.00 78.44 211 ARG A N 1
ATOM 1726 C CA . ARG A 1 211 ? 11.717 -10.297 15.284 1.00 78.44 211 ARG A CA 1
ATOM 1727 C C . ARG A 1 211 ? 12.697 -10.304 14.115 1.00 78.44 211 ARG A C 1
ATOM 1729 O O . ARG A 1 211 ? 13.259 -9.284 13.742 1.00 78.44 211 ARG A O 1
ATOM 1736 N N . ASP A 1 212 ? 12.893 -11.464 13.502 1.00 78.38 212 ASP A N 1
ATOM 1737 C CA . ASP A 1 212 ? 13.799 -11.580 12.365 1.00 78.38 212 ASP A CA 1
ATOM 1738 C C . ASP A 1 212 ? 13.231 -10.999 11.044 1.00 78.38 212 ASP A C 1
ATOM 1740 O O . ASP A 1 212 ? 12.044 -10.677 10.872 1.00 78.38 212 ASP A O 1
ATOM 1744 N N . LEU A 1 213 ? 14.124 -10.886 10.056 1.00 77.62 213 LEU A N 1
ATOM 1745 C CA . LEU A 1 213 ? 13.808 -10.423 8.704 1.00 77.62 213 LEU A CA 1
ATOM 1746 C C . LEU A 1 213 ? 12.846 -11.354 7.949 1.00 77.62 213 LEU A C 1
ATOM 1748 O O . LEU A 1 213 ? 12.156 -10.895 7.034 1.00 77.62 213 LEU A O 1
ATOM 1752 N N . ALA A 1 214 ? 12.788 -12.645 8.285 1.00 75.94 214 ALA A N 1
ATOM 1753 C CA . ALA A 1 214 ? 11.925 -13.610 7.610 1.00 75.94 214 ALA A CA 1
ATOM 1754 C C . ALA A 1 214 ? 10.457 -13.415 8.021 1.00 75.94 214 ALA A C 1
ATOM 1756 O O . ALA A 1 214 ? 9.583 -13.345 7.149 1.00 75.94 214 ALA A O 1
ATOM 1757 N N . VAL A 1 215 ? 10.198 -13.218 9.315 1.00 77.69 215 VAL A N 1
ATOM 1758 C CA . VAL A 1 215 ? 8.875 -12.890 9.862 1.00 77.69 215 VAL A CA 1
ATOM 1759 C C . VAL A 1 215 ? 8.382 -11.565 9.286 1.00 77.69 215 VAL A C 1
ATOM 1761 O O . VAL A 1 215 ? 7.271 -11.492 8.758 1.00 77.69 215 VAL A O 1
ATOM 1764 N N . THR A 1 216 ? 9.236 -10.538 9.265 1.00 77.56 216 THR A N 1
ATOM 1765 C CA . THR A 1 216 ? 8.880 -9.234 8.684 1.00 77.56 216 THR A CA 1
ATOM 1766 C C . THR A 1 216 ? 8.587 -9.336 7.183 1.00 77.56 216 THR A C 1
ATOM 1768 O O . THR A 1 216 ? 7.620 -8.753 6.686 1.00 77.56 216 THR A O 1
ATOM 1771 N N . LYS A 1 217 ? 9.385 -10.108 6.431 1.00 77.00 217 LYS A N 1
ATOM 1772 C CA . LYS A 1 217 ? 9.148 -10.365 5.000 1.00 77.00 217 LYS A CA 1
ATOM 1773 C C . LYS A 1 217 ? 7.781 -11.017 4.770 1.00 77.00 217 LYS A C 1
ATOM 1775 O O . LYS A 1 217 ? 7.087 -10.616 3.831 1.00 77.00 217 LYS A O 1
ATOM 1780 N N . SER A 1 218 ? 7.414 -11.991 5.606 1.00 77.19 218 SER A N 1
ATOM 1781 C CA . SER A 1 218 ? 6.120 -12.676 5.545 1.00 77.19 218 SER A CA 1
ATOM 1782 C C . SER A 1 218 ? 4.966 -11.707 5.822 1.00 77.19 218 SER A C 1
ATOM 1784 O O . SER A 1 218 ? 4.093 -11.541 4.967 1.00 77.19 218 SER A O 1
ATOM 1786 N N . GLN A 1 219 ? 5.029 -10.960 6.933 1.00 81.38 219 GLN A N 1
ATOM 1787 C CA . GLN A 1 219 ? 3.992 -9.998 7.322 1.00 81.38 219 GLN A CA 1
ATOM 1788 C C . GLN A 1 219 ? 3.778 -8.912 6.260 1.00 81.38 219 GLN A C 1
ATOM 1790 O O . GLN A 1 219 ? 2.652 -8.598 5.876 1.00 81.38 219 GLN A O 1
ATOM 1795 N N . LEU A 1 220 ? 4.867 -8.347 5.731 1.00 76.00 220 LEU A N 1
ATOM 1796 C CA . LEU A 1 220 ? 4.807 -7.314 4.696 1.00 76.00 220 LEU A CA 1
ATOM 1797 C C . LEU A 1 220 ? 4.578 -7.882 3.293 1.00 76.00 220 LEU A C 1
ATOM 1799 O O . LEU A 1 220 ? 4.531 -7.116 2.323 1.00 76.00 220 LEU A O 1
ATOM 1803 N N . ARG A 1 221 ? 4.435 -9.203 3.151 1.00 73.06 221 ARG A N 1
ATOM 1804 C CA . ARG A 1 221 ? 4.184 -9.883 1.875 1.00 73.06 221 ARG A CA 1
ATOM 1805 C C . ARG A 1 221 ? 5.211 -9.481 0.809 1.00 73.06 221 ARG A C 1
ATOM 1807 O O . ARG A 1 221 ? 4.858 -9.098 -0.313 1.00 73.06 221 ARG A O 1
ATOM 1814 N N . HIS A 1 222 ? 6.488 -9.463 1.188 1.00 69.62 222 HIS A N 1
ATOM 1815 C CA . HIS A 1 222 ? 7.609 -9.135 0.309 1.00 69.62 222 HIS A CA 1
ATOM 1816 C C . HIS A 1 222 ? 8.079 -10.385 -0.444 1.00 69.62 222 HIS A C 1
ATOM 1818 O O . HIS A 1 222 ? 8.372 -11.410 0.164 1.00 69.62 222 HIS A O 1
ATOM 1824 N N . LYS A 1 223 ? 8.197 -10.305 -1.777 1.00 63.72 223 LYS A N 1
ATOM 1825 C CA . LYS A 1 223 ? 8.666 -11.439 -2.599 1.00 63.72 223 LYS A CA 1
ATOM 1826 C C . LYS A 1 223 ? 10.149 -11.741 -2.344 1.00 63.72 223 LYS A C 1
ATOM 1828 O O . LYS A 1 223 ? 10.521 -12.872 -2.035 1.00 63.72 223 LYS A O 1
ATOM 1833 N N . ALA A 1 224 ? 10.991 -10.711 -2.419 1.00 60.41 224 ALA A N 1
ATOM 1834 C CA . ALA A 1 224 ? 12.438 -10.828 -2.281 1.00 60.41 224 ALA A CA 1
ATOM 1835 C C . ALA A 1 224 ? 12.908 -10.397 -0.877 1.00 60.41 224 ALA A C 1
ATOM 1837 O O . ALA A 1 224 ? 12.467 -9.352 -0.394 1.00 60.41 224 ALA A O 1
ATOM 1838 N N . PRO A 1 225 ? 13.841 -11.132 -0.240 1.00 59.38 225 PRO A N 1
ATOM 1839 C CA . PRO A 1 225 ? 14.457 -10.717 1.025 1.00 59.38 225 PRO A CA 1
ATOM 1840 C C . PRO A 1 225 ? 15.111 -9.328 0.956 1.00 59.38 225 PRO A C 1
ATOM 1842 O O . PRO A 1 225 ? 14.981 -8.547 1.896 1.00 59.38 225 PRO A O 1
ATOM 1845 N N . LYS A 1 226 ? 15.714 -8.967 -0.193 1.00 51.16 226 LYS A N 1
ATOM 1846 C CA . LYS A 1 226 ? 16.328 -7.644 -0.441 1.00 51.16 226 LYS A CA 1
ATOM 1847 C C . LYS A 1 226 ? 15.368 -6.482 -0.154 1.00 51.16 226 LYS A C 1
ATOM 1849 O O . LYS A 1 226 ? 15.792 -5.451 0.351 1.00 51.16 226 LYS A O 1
ATOM 1854 N N . THR A 1 227 ? 14.066 -6.655 -0.399 1.00 51.72 227 THR A N 1
ATOM 1855 C CA . THR A 1 227 ? 13.050 -5.620 -0.139 1.00 51.72 227 THR A CA 1
ATOM 1856 C C . THR A 1 227 ? 12.771 -5.416 1.353 1.00 51.72 227 THR A C 1
ATOM 1858 O O . THR A 1 227 ? 12.319 -4.341 1.738 1.00 51.72 227 THR A O 1
ATOM 1861 N N . THR A 1 228 ? 13.033 -6.419 2.196 1.00 61.69 228 THR A N 1
ATOM 1862 C CA . THR A 1 228 ? 12.905 -6.329 3.661 1.00 61.69 228 THR A CA 1
ATOM 1863 C C . THR A 1 228 ? 14.197 -5.839 4.317 1.00 61.69 228 THR A C 1
ATOM 1865 O O . THR A 1 228 ? 14.131 -5.187 5.351 1.00 61.69 228 THR A O 1
ATOM 1868 N N . MET A 1 229 ? 15.363 -6.042 3.689 1.00 62.62 229 MET A N 1
ATOM 1869 C CA . MET A 1 229 ? 16.654 -5.578 4.227 1.00 62.62 229 MET A CA 1
ATOM 1870 C C . MET A 1 229 ? 16.720 -4.062 4.471 1.00 62.62 229 MET A C 1
ATOM 1872 O O . MET A 1 229 ? 17.467 -3.626 5.338 1.00 62.62 229 MET A O 1
ATOM 1876 N N . LYS A 1 230 ? 15.903 -3.256 3.776 1.00 63.09 230 LYS A N 1
ATOM 1877 C CA . LYS A 1 230 ? 15.799 -1.805 4.017 1.00 63.09 230 LYS A CA 1
ATOM 1878 C C . LYS A 1 230 ? 15.358 -1.439 5.444 1.00 63.09 230 LYS A C 1
ATOM 1880 O O . LYS A 1 230 ? 15.593 -0.317 5.867 1.00 63.09 230 LYS A O 1
ATOM 1885 N N . TYR A 1 231 ? 14.724 -2.365 6.167 1.00 58.75 231 TYR A N 1
ATOM 1886 C CA . TYR A 1 231 ? 14.296 -2.165 7.555 1.00 58.75 231 TYR A CA 1
ATOM 1887 C C . TYR A 1 231 ? 15.365 -2.548 8.584 1.00 58.75 231 TYR A C 1
ATOM 1889 O O . TYR A 1 231 ? 15.205 -2.218 9.751 1.00 58.75 231 TYR A O 1
ATOM 1897 N N . ASN A 1 232 ? 16.454 -3.200 8.161 1.00 59.91 232 ASN A N 1
ATOM 1898 C CA . ASN A 1 232 ? 17.553 -3.640 9.027 1.00 59.91 232 ASN A CA 1
ATOM 1899 C C . ASN A 1 232 ? 18.576 -2.529 9.325 1.00 59.91 232 ASN A C 1
ATOM 1901 O O . ASN A 1 232 ? 19.723 -2.815 9.658 1.00 59.91 232 ASN A O 1
ATOM 1905 N N . GLN A 1 233 ? 18.214 -1.259 9.135 1.00 58.81 233 GLN A N 1
ATOM 1906 C CA . GLN A 1 233 ? 19.086 -0.147 9.508 1.00 58.81 233 GLN A CA 1
ATOM 1907 C C . GLN A 1 233 ? 19.030 0.022 11.027 1.00 58.81 233 GLN A C 1
ATOM 1909 O O . GLN A 1 233 ? 18.302 0.865 11.543 1.00 58.81 233 GLN A O 1
ATOM 1914 N N . VAL A 1 234 ? 19.756 -0.844 11.730 1.00 53.03 234 VAL A N 1
ATOM 1915 C CA . VAL A 1 234 ? 19.956 -0.769 13.174 1.00 53.03 234 VAL A CA 1
ATOM 1916 C C . VAL A 1 234 ? 20.938 0.385 13.436 1.00 53.03 234 VAL A C 1
ATOM 1918 O O . VAL A 1 234 ? 22.035 0.387 12.871 1.00 53.03 234 VAL A O 1
ATOM 1921 N N . PRO A 1 235 ? 20.564 1.415 14.218 1.00 53.06 235 PRO A N 1
ATOM 1922 C CA . PRO A 1 235 ? 21.500 2.449 14.646 1.00 53.06 235 PRO A CA 1
ATOM 1923 C C . PRO A 1 235 ? 22.696 1.823 15.372 1.00 53.06 235 PRO A C 1
ATOM 1925 O O . PRO A 1 235 ? 22.535 0.850 16.103 1.00 53.06 235 PRO A O 1
ATOM 1928 N N . VAL A 1 236 ? 23.896 2.395 15.220 1.00 47.12 236 VAL A N 1
ATOM 1929 C CA . VAL A 1 236 ? 25.133 1.904 15.873 1.00 47.12 236 VAL A CA 1
ATOM 1930 C C . VAL A 1 236 ? 24.972 1.754 17.396 1.00 47.12 236 VAL A C 1
ATOM 1932 O O . VAL A 1 236 ? 25.612 0.908 18.011 1.00 47.12 236 VAL A O 1
ATOM 1935 N N . GLU A 1 237 ? 24.078 2.531 18.000 1.00 50.16 237 GLU A N 1
ATOM 1936 C CA . GLU A 1 237 ? 23.768 2.493 19.432 1.00 50.16 237 GLU A CA 1
ATOM 1937 C C . GLU A 1 237 ? 23.012 1.213 19.835 1.00 50.16 237 GLU A C 1
ATOM 1939 O O . GLU A 1 237 ? 23.408 0.549 20.788 1.00 50.16 237 GLU A O 1
ATOM 1944 N N . ASP A 1 238 ? 22.035 0.772 19.030 1.00 52.03 238 ASP A N 1
ATOM 1945 C CA . ASP A 1 238 ? 21.317 -0.499 19.232 1.00 52.03 238 ASP A CA 1
ATOM 1946 C C . ASP A 1 238 ? 22.260 -1.718 19.054 1.00 52.03 238 ASP A C 1
ATOM 1948 O O . ASP A 1 238 ? 22.039 -2.774 19.649 1.00 52.03 238 ASP A O 1
ATOM 1952 N N . HIS A 1 239 ? 23.341 -1.592 18.264 1.00 45.41 239 HIS A N 1
ATOM 1953 C CA . HIS A 1 239 ? 24.374 -2.635 18.157 1.00 45.41 239 HIS A CA 1
ATOM 1954 C C . HIS A 1 239 ? 25.186 -2.789 19.448 1.00 45.41 239 HIS A C 1
ATOM 1956 O O . HIS A 1 239 ? 25.595 -3.901 19.780 1.00 45.41 239 HIS A O 1
ATOM 1962 N N . ARG A 1 240 ? 25.428 -1.687 20.164 1.00 49.56 240 ARG A N 1
ATOM 1963 C CA . ARG A 1 240 ? 26.204 -1.679 21.407 1.00 49.56 240 ARG A CA 1
ATOM 1964 C C . ARG A 1 240 ? 25.406 -2.315 22.545 1.00 49.56 240 ARG A C 1
ATOM 1966 O O . ARG A 1 240 ? 25.908 -3.235 23.174 1.00 49.56 240 ARG A O 1
ATOM 1973 N N . ASP A 1 241 ? 24.127 -1.962 22.667 1.00 51.56 241 ASP A N 1
ATOM 1974 C CA . ASP A 1 241 ? 23.190 -2.584 23.616 1.00 51.56 241 ASP A CA 1
ATOM 1975 C C . ASP A 1 241 ? 23.005 -4.093 23.378 1.00 51.56 241 ASP A C 1
ATOM 1977 O O . ASP A 1 241 ? 22.813 -4.868 24.318 1.00 51.56 241 ASP A O 1
ATOM 1981 N N . ALA A 1 242 ? 23.035 -4.532 22.114 1.00 49.91 242 ALA A N 1
ATOM 1982 C CA . ALA A 1 242 ? 22.960 -5.949 21.773 1.00 49.91 242 ALA A CA 1
ATOM 1983 C C . ALA A 1 242 ? 24.234 -6.711 22.173 1.00 49.91 242 ALA A C 1
ATOM 1985 O O . ALA A 1 242 ? 24.131 -7.839 22.648 1.00 49.91 242 ALA A O 1
ATOM 1986 N N . LEU A 1 243 ? 25.414 -6.101 22.008 1.00 55.12 243 LEU A N 1
ATOM 1987 C CA . LEU A 1 243 ? 26.693 -6.680 22.431 1.00 55.12 243 LEU A CA 1
ATOM 1988 C C . LEU A 1 243 ? 26.824 -6.715 23.959 1.00 55.12 243 LEU A C 1
ATOM 1990 O O . LEU A 1 243 ? 27.241 -7.735 24.499 1.00 55.12 243 LEU A O 1
ATOM 1994 N N . ASP A 1 244 ? 26.385 -5.664 24.651 1.00 60.12 244 ASP A N 1
ATOM 1995 C CA . ASP A 1 244 ? 26.413 -5.579 26.117 1.00 60.12 244 ASP A CA 1
ATOM 1996 C C . ASP A 1 244 ? 25.446 -6.573 26.787 1.00 60.12 244 ASP A C 1
ATOM 1998 O O . ASP A 1 244 ? 25.644 -6.948 27.936 1.00 60.12 244 ASP A O 1
ATOM 2002 N N . LYS A 1 245 ? 24.411 -7.044 26.076 1.00 56.12 245 LYS A N 1
ATOM 2003 C CA . LYS A 1 245 ? 23.536 -8.144 26.528 1.00 56.12 245 LYS A CA 1
ATOM 2004 C C . LYS A 1 245 ? 24.103 -9.543 26.268 1.00 56.12 245 LYS A C 1
ATOM 2006 O O . LYS A 1 245 ? 23.533 -10.515 26.763 1.00 56.12 245 LYS A O 1
ATOM 2011 N N . MET A 1 246 ? 25.138 -9.660 25.435 1.00 55.03 246 MET A N 1
ATOM 2012 C CA . MET A 1 246 ? 25.779 -10.935 25.087 1.00 55.03 246 MET A CA 1
ATOM 2013 C C . MET A 1 246 ? 27.056 -11.207 25.891 1.00 55.03 246 MET A C 1
ATOM 2015 O O . MET A 1 246 ? 27.483 -12.362 25.939 1.00 55.03 246 MET A O 1
ATOM 2019 N N . GLY A 1 247 ? 27.667 -10.167 26.468 1.00 40.41 247 GLY A N 1
ATOM 2020 C CA . GLY A 1 247 ? 28.774 -10.262 27.428 1.00 40.41 247 GLY A CA 1
ATOM 2021 C C . GLY A 1 247 ? 28.282 -10.341 28.865 1.00 40.41 247 GLY A C 1
ATOM 2022 O O . GLY A 1 247 ? 29.008 -10.959 29.674 1.00 40.41 247 GLY A O 1
#

Secondary structure (DSSP, 8-state):
-PSPEEGGGTT----S-SPTT---EEE-GGGTTTS-HHHHHHHHHHHHHHHHHHHHTTTBGGGTB---HHHHHHHHHHHHHHHHHHHHHTTS-----TTTTT-BGGGEETTTTEEEE-GGG-TT-SS-EEEEPPHHHHHHHHHHHHHHHH-TTTTT--BS-B-TTSPBP-HHHHHHHHHHHHHHTT---TTS---HHHHHHHHHHHHHHHS-HHHHHHHTT-SSHHHHHTT----HHHHHHHHHTT-

Solvent-accessible surface area (backbone atoms only — not comparable to full-atom values): 14445 Å² total; per-residue (Å²): 134,80,68,58,39,40,43,80,82,63,87,55,93,71,94,67,78,47,61,94,92,63,68,39,45,40,41,55,54,89,48,67,88,71,51,54,78,65,53,44,54,53,50,37,57,49,35,48,54,51,52,52,41,31,49,43,23,61,66,37,61,96,67,64,30,34,40,54,60,56,56,52,33,58,46,36,56,55,48,53,52,49,54,52,48,52,19,62,81,59,76,44,88,78,77,93,73,54,74,59,37,62,33,39,52,87,27,54,42,46,93,75,20,31,39,44,42,51,31,96,77,33,98,76,64,81,50,70,43,75,32,82,50,51,64,71,54,18,54,54,48,47,55,47,55,60,55,48,70,73,39,78,77,41,72,90,52,67,51,61,44,55,42,100,84,55,46,60,40,44,74,69,59,46,43,51,51,50,51,53,54,28,58,74,69,70,46,87,55,89,91,45,92,79,43,74,65,52,56,55,48,49,52,42,33,51,39,37,73,76,42,53,64,66,62,33,23,54,68,68,67,48,91,50,71,75,74,44,54,75,40,66,75,70,53,75,65,62,54,49,58,54,49,67,73,74,108

Nearest PDB structures (foldseek):
  6emy-assembly1_A  TM=4.959E-01  e=9.385E-06  Enterococcus faecalis
  5jk0-assembly1_C  TM=6.028E-01  e=8.334E-05  Helicobacter pylori 26695
  6en1-assembly1_A  TM=4.664E-01  e=6.138E-06  Enterococcus faecalis
  1z19-assembly1_B-2  TM=6.557E-01  e=7.019E-01  Lambdavirus lambda

InterPro domains:
  IPR002104 Integrase, catalytic domain [PF00589] (99-234)
  IPR011010 DNA breaking-rejoining enzyme, catalytic core [SSF56349] (97-243)
  IPR013762 Integrase-like, catalytic domain superfamily [G3DSA:1.10.443.10] (90-247)

Foldseek 3Di:
DDDFDFLVVVPDDAPPPDDPPQTQTQAHPVCVVQDDPVLVVVSSVVSNVVLNCQCQAVVPNVVRHHDHRVVSSVVSVVVNVVQSVCQVVVVHHADDPCVQLQAFPVQQDLVQQWGWAQLVRDPVNPGIAIAHHDNVVSVVLVVQVVVLVVDPLQVPPRHSAADPNRHGDGQVNQLVVQVVVCVVVVNDCPVPSDGPVVVLLVVLLVCVVVHPLVSSCRNSVPPDSVVSVVSVPDPPVNVVVVVVVVD

pLDDT: mean 76.17, std 12.49, range [40.41, 94.75]

Organism: Haloquadratum walsbyi (strain DSM 16854 / JCM 12705 / C23) (NCBI:txid768065)